Protein AF-A0A252F743-F1 (afdb_monomer)

Solvent-accessible surface area (backbone atoms only — not comparable to full-atom values): 16896 Å² total; per-residue (Å²): 120,68,66,65,50,51,54,51,47,55,50,47,52,52,50,50,54,47,51,52,50,49,52,54,50,50,52,51,47,52,55,49,52,52,52,48,51,52,51,50,53,53,47,50,56,49,51,55,52,47,54,56,50,51,56,49,51,52,52,51,50,55,50,54,50,52,52,50,52,52,51,53,50,56,51,51,53,51,50,51,53,52,50,53,53,49,53,54,48,50,55,51,51,52,54,52,49,57,51,49,56,53,52,52,53,50,52,52,53,53,56,52,51,50,53,51,50,50,52,50,46,59,63,57,71,77,41,66,86,62,78,87,69,69,74,45,76,64,54,51,48,51,50,54,55,44,50,64,70,66,50,71,84,62,70,24,62,80,38,75,68,47,28,55,52,49,52,53,50,48,53,53,51,52,51,51,50,55,62,51,57,74,69,45,80,52,67,69,57,40,52,51,51,51,52,46,52,53,50,50,51,52,52,48,49,52,46,59,75,70,60,58,76,92,37,61,70,59,47,49,51,53,48,53,52,50,54,51,51,52,53,55,57,50,66,72,66,70,54,91,60,49,68,59,51,52,54,47,50,57,56,50,51,56,57,51,48,49,52,51,49,47,41,45,54,37,43,47,53,50,52,51,50,53,52,50,44,72,74,55,70,78,62,87,82,72,76,91,78,80,82,89,82,82,86,79,86,90,134

Mean predicted aligned error: 18.95 Å

Sequence (299 aa):
MFESMKELLGARESLNATNAKIADAEARLQELEEKLTEAQEELRAREETIARKDDIVIAIHKQVTAEREAIVAEYADREAEAAEELEQIEAKLKKAKTYFEDCERQVYCMANLYKAMRAAITKYSSTGFPDDLDITPEEMEEIRLTEESVGLKMHSYKMEDLHKMHEANNKLLEQLLTRYETRLIVPADRVVFQLMTLGIRAELQQIINEMEYGELNRAQVKLHLAVGKYLKIISFAKLDAAEELDAYSSELEVLLKETLRLEHAYCERRTDFERHQELFGTEEGQEESEPEQQPDDAQ

Secondary structure (DSSP, 8-state):
-HHHHHHHHHHHHHHHHHHHHHHHHHHHHHHHHHHHHHHHHHHHHHHHHHHHHHHHHHHHHHHHHHHHHHHHHHHHHHHHHHHHHHHHHHHHHHHHHHHHHHHHHHHHHHHHHHHHHHHHHHHHHSSSS-GGGS--HHHHHHHHHHHHHHS---GGGGSHHHHHHHHHHHHHHHHHHHHHHTT--SHHHHHHHHHHHHHHHHHHHHHHHT--TT-HHHHHHHHHHHHHHHHHHHHHH--TTHHHHHHHHHHHHHHHHHHHHHHHHHHHHHHHHHHHHHHHTTTTTSS------PPPP--

Radius of gyration: 61.95 Å; Cα contacts (8 Å, |Δi|>4): 90; chains: 1; bounding box: 126×95×169 Å

Foldseek 3Di:
DVVVVVVVVVVVVVVVVVVVVVVVVVVVVVVVVVVVVVVVVVVVVVVVVVVVVVVVVVVVVVVVVVVVVVVVVVVVVVVVVVVVVVVVVVVVVVVVVVVVVVVVVVVVVVVVVVVVVVVCCVVPVPDPPPPVPPCDPVNVVVVVVVVVVPQPPQLLCVDPVLVVVLVVLVVVVVVLLVVLLVVDPDPVVNVLLVVLVSQLSVQLSVLLVPDAAPCLVVSLVSSVVSLVVSLVVVVVVPDPCNVSSVVSSVVNSVSSSVSSVSSNVSNVVVVVVVVVCVVPVPPPPPPPDDDDDDDDDDD

Nearest PDB structures (foldseek):
  3i9y-assembly1_A  TM=4.604E-01  e=3.301E+00  Vibrio parahaemolyticus

Structure (mmCIF, N/CA/C/O backbone):
data_AF-A0A252F743-F1
#
_entry.id   AF-A0A252F743-F1
#
loop_
_atom_site.group_PDB
_atom_site.id
_atom_site.type_symbol
_atom_site.label_atom_id
_atom_site.label_alt_id
_atom_site.label_comp_id
_atom_site.label_asym_id
_atom_site.label_entity_id
_atom_site.label_seq_id
_atom_site.pdbx_PDB_ins_code
_atom_site.Cartn_x
_atom_site.Cartn_y
_atom_site.Cartn_z
_atom_site.occupancy
_atom_site.B_iso_or_equiv
_atom_site.auth_seq_id
_atom_site.auth_comp_id
_atom_site.auth_asym_id
_atom_site.auth_atom_id
_atom_site.pdbx_PDB_model_num
ATOM 1 N N . MET A 1 1 ? -55.530 -64.887 130.604 1.00 51.16 1 MET A N 1
ATOM 2 C CA . MET A 1 1 ? -56.127 -63.530 130.572 1.00 51.16 1 MET A CA 1
ATOM 3 C C . MET A 1 1 ? -55.094 -62.407 130.692 1.00 51.16 1 MET A C 1
ATOM 5 O O . MET A 1 1 ? -55.311 -61.385 130.063 1.00 51.16 1 MET A O 1
ATOM 9 N N . PHE A 1 2 ? -53.981 -62.564 131.430 1.00 52.19 2 PHE A N 1
ATOM 10 C CA . PHE A 1 2 ? -52.965 -61.500 131.567 1.00 52.19 2 PHE A CA 1
ATOM 11 C C . PHE A 1 2 ? -51.936 -61.414 130.412 1.00 52.19 2 PHE A C 1
ATOM 13 O O . PHE A 1 2 ? -51.584 -60.305 130.021 1.00 52.19 2 PHE A O 1
ATOM 20 N N . GLU A 1 3 ? -51.499 -62.528 129.806 1.00 55.56 3 GLU A N 1
ATOM 21 C CA . GLU A 1 3 ? -50.563 -62.514 128.653 1.00 55.56 3 GLU A CA 1
ATOM 22 C C . GLU A 1 3 ? -51.192 -61.927 127.383 1.00 55.56 3 GLU A C 1
ATOM 24 O O . GLU A 1 3 ? -50.605 -61.049 126.756 1.00 55.56 3 GLU A O 1
ATOM 29 N N . SER A 1 4 ? -52.448 -62.283 127.095 1.00 56.16 4 SER A N 1
ATOM 30 C CA . SER A 1 4 ? -53.223 -61.703 125.990 1.00 56.16 4 SER A CA 1
ATOM 31 C C . SER A 1 4 ? -53.428 -60.192 126.141 1.00 56.16 4 SER A C 1
ATOM 33 O O . SER A 1 4 ? -53.503 -59.478 125.150 1.00 56.16 4 SER A O 1
ATOM 35 N N . MET A 1 5 ? -53.500 -59.684 127.378 1.00 56.44 5 MET A N 1
ATOM 36 C CA . MET A 1 5 ? -53.639 -58.251 127.667 1.00 56.44 5 MET A CA 1
ATOM 37 C C . MET A 1 5 ? -52.327 -57.484 127.435 1.00 56.44 5 MET A C 1
ATOM 39 O O . MET A 1 5 ? -52.367 -56.335 127.004 1.00 56.44 5 MET A O 1
ATOM 43 N N . LYS A 1 6 ? -51.170 -58.117 127.684 1.00 60.78 6 LYS A N 1
ATOM 44 C CA . LYS A 1 6 ? -49.832 -57.534 127.486 1.00 60.78 6 LYS A CA 1
ATOM 45 C C . LYS A 1 6 ? -49.423 -57.526 126.008 1.00 60.78 6 LYS A C 1
ATOM 47 O O . LYS A 1 6 ? -48.878 -56.531 125.540 1.00 60.78 6 LYS A O 1
ATOM 52 N N . GLU A 1 7 ? -49.763 -58.579 125.262 1.00 62.44 7 GLU A N 1
ATOM 53 C CA . GLU A 1 7 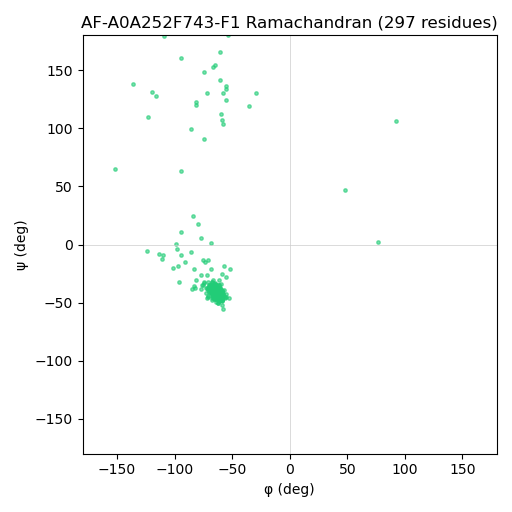? -49.641 -58.610 123.797 1.00 62.44 7 GLU A CA 1
ATOM 54 C C . GLU A 1 7 ? -50.578 -57.598 123.127 1.00 62.44 7 GLU A C 1
ATOM 56 O O . GLU A 1 7 ? -50.150 -56.879 122.230 1.00 62.44 7 GLU A O 1
ATOM 61 N N . LEU A 1 8 ? -51.819 -57.452 123.615 1.00 60.09 8 LEU A N 1
ATOM 62 C CA . LEU A 1 8 ? -52.748 -56.413 123.151 1.00 60.09 8 LEU A CA 1
ATOM 63 C C . LEU A 1 8 ? -52.250 -54.991 123.447 1.00 60.09 8 LEU A C 1
ATOM 65 O O . LEU A 1 8 ? -52.481 -54.096 122.641 1.00 60.09 8 LEU A O 1
ATOM 69 N N . LEU A 1 9 ? -51.563 -54.767 124.571 1.00 63.78 9 LEU A N 1
ATOM 70 C CA . LEU A 1 9 ? -50.961 -53.472 124.910 1.00 63.78 9 LEU A CA 1
ATOM 71 C C . LEU A 1 9 ? -49.745 -53.147 124.029 1.00 63.78 9 LEU A C 1
ATOM 73 O O . LEU A 1 9 ? -49.687 -52.046 123.494 1.00 63.78 9 LEU A O 1
ATOM 77 N N . GLY A 1 10 ? -48.835 -54.099 123.790 1.00 70.06 10 GLY A N 1
ATOM 78 C CA . GLY A 1 10 ? -47.698 -53.907 122.873 1.00 70.06 10 GLY A CA 1
ATOM 79 C C . GLY A 1 10 ? -48.116 -53.793 121.399 1.00 70.06 10 GLY A C 1
ATOM 80 O O . GLY A 1 10 ? -47.560 -52.992 120.643 1.00 70.06 10 GLY A O 1
ATOM 81 N N . ALA A 1 11 ? -49.158 -54.525 120.993 1.00 66.94 11 ALA A N 1
ATOM 82 C CA . ALA A 1 11 ? -49.813 -54.354 119.699 1.00 66.94 11 ALA A CA 1
ATOM 83 C C . ALA A 1 11 ? -50.488 -52.979 119.598 1.00 66.94 11 ALA A C 1
ATOM 85 O O . ALA A 1 11 ? -50.395 -52.335 118.565 1.00 66.94 11 ALA A O 1
ATOM 86 N N . ARG A 1 12 ? -51.110 -52.475 120.672 1.00 70.31 12 ARG A N 1
ATOM 87 C CA . ARG A 1 12 ? -51.719 -51.135 120.702 1.00 70.31 12 ARG A CA 1
ATOM 88 C C . ARG A 1 12 ? -50.684 -50.012 120.691 1.00 70.31 12 ARG A C 1
ATOM 90 O O . ARG A 1 12 ? -50.914 -49.002 120.039 1.00 70.31 12 ARG A O 1
ATOM 97 N N . GLU A 1 13 ? -49.546 -50.172 121.358 1.00 71.75 13 GLU A N 1
ATOM 98 C CA . GLU A 1 13 ? -48.439 -49.208 121.315 1.00 71.75 13 GLU A CA 1
ATOM 99 C C . GLU A 1 13 ? -47.757 -49.178 119.943 1.00 71.75 13 GLU A C 1
ATOM 101 O O . GLU A 1 13 ? -47.504 -48.099 119.411 1.00 71.75 13 GLU A O 1
ATOM 106 N N . SER A 1 14 ? -47.527 -50.337 119.319 1.00 72.06 14 SER A N 1
ATOM 107 C CA . SER A 1 14 ? -47.010 -50.407 117.945 1.00 72.06 14 SER A CA 1
ATOM 108 C C . SER A 1 14 ? -48.027 -49.917 116.909 1.00 72.06 14 SER A C 1
ATOM 110 O O . SER A 1 14 ? -47.636 -49.241 115.958 1.00 72.06 14 SER A O 1
ATOM 112 N N . LEU A 1 15 ? -49.325 -50.159 117.114 1.00 71.69 15 LEU A N 1
ATOM 113 C CA . LEU A 1 15 ? -50.410 -49.614 116.292 1.00 71.69 15 LEU A CA 1
ATOM 114 C C . LEU A 1 15 ? -50.529 -48.091 116.451 1.00 71.69 15 LEU A C 1
ATOM 116 O O . LEU A 1 15 ? -50.682 -47.377 115.471 1.00 71.69 15 LEU A O 1
ATOM 120 N N . ASN A 1 16 ? -50.359 -47.559 117.663 1.00 75.06 16 ASN A N 1
ATOM 121 C CA . ASN A 1 16 ? -50.308 -46.115 117.893 1.00 75.06 16 ASN A CA 1
ATOM 122 C C . ASN A 1 16 ? -49.044 -45.478 117.292 1.00 75.06 16 ASN A C 1
ATOM 124 O O . ASN A 1 16 ? -49.126 -44.402 116.710 1.00 75.06 16 ASN A O 1
ATOM 128 N N . ALA A 1 17 ? -47.884 -46.136 117.384 1.00 75.19 17 ALA A N 1
ATOM 129 C CA . ALA A 1 17 ? -46.636 -45.651 116.794 1.00 75.19 17 ALA A CA 1
ATOM 130 C C . ALA A 1 17 ? -46.646 -45.714 115.258 1.00 75.19 17 ALA A C 1
ATOM 132 O O . ALA A 1 17 ? -46.074 -44.847 114.601 1.00 75.19 17 ALA A O 1
ATOM 133 N N . THR A 1 18 ? -47.293 -46.725 114.673 1.00 74.69 18 THR A N 1
ATOM 134 C CA . THR A 1 18 ? -47.511 -46.807 113.222 1.00 74.69 18 THR A CA 1
ATOM 135 C C . THR A 1 18 ? -48.558 -45.799 112.765 1.00 74.69 18 THR A C 1
ATOM 137 O O . THR A 1 18 ? -48.287 -45.100 111.800 1.00 74.69 18 THR A O 1
ATOM 140 N N . ASN A 1 19 ? -49.658 -45.603 113.498 1.00 76.94 19 ASN A N 1
ATOM 141 C CA . ASN A 1 19 ? -50.632 -44.540 113.219 1.00 76.94 19 ASN A CA 1
ATOM 142 C C . ASN A 1 19 ? -50.016 -43.137 113.321 1.00 76.94 19 ASN A C 1
ATOM 144 O O . ASN A 1 19 ? -50.310 -42.286 112.492 1.00 76.94 19 ASN A O 1
ATOM 148 N N . ALA A 1 20 ? -49.117 -42.893 114.280 1.00 77.31 20 ALA A N 1
ATOM 149 C CA . ALA A 1 20 ? -48.390 -41.627 114.375 1.00 77.31 20 ALA A CA 1
ATOM 150 C C . ALA A 1 20 ? -47.425 -41.418 113.193 1.00 77.31 20 ALA A C 1
ATOM 152 O O . ALA A 1 20 ? -47.315 -40.310 112.681 1.00 77.31 20 ALA A O 1
ATOM 153 N N . LYS A 1 21 ? -46.754 -42.480 112.722 1.00 81.00 21 LYS A N 1
ATOM 154 C CA . LYS A 1 21 ? -45.909 -42.427 111.514 1.00 81.00 21 LYS A CA 1
ATOM 155 C C . LYS A 1 21 ? -46.723 -42.265 110.230 1.00 81.00 21 LYS A C 1
ATOM 157 O O . LYS A 1 21 ? -46.246 -41.604 109.319 1.00 81.00 21 LYS A O 1
ATOM 162 N N . ILE A 1 22 ? -47.912 -42.863 110.156 1.00 79.50 22 ILE A N 1
ATOM 163 C CA . ILE A 1 22 ? -48.854 -42.697 109.043 1.00 79.50 22 ILE A CA 1
ATOM 164 C C . ILE A 1 22 ? -49.347 -41.251 109.015 1.00 79.50 22 ILE A C 1
ATOM 166 O O . ILE A 1 22 ? -49.242 -40.624 107.974 1.00 79.50 22 ILE A O 1
ATOM 170 N N . ALA A 1 23 ? -49.743 -40.686 110.157 1.00 80.50 23 ALA A N 1
ATOM 171 C CA . ALA A 1 23 ? -50.144 -39.283 110.249 1.00 80.50 23 ALA A CA 1
ATOM 172 C C . ALA A 1 23 ? -49.004 -38.311 109.875 1.00 80.50 23 ALA A C 1
ATOM 174 O O . ALA A 1 23 ? -49.237 -37.336 109.168 1.00 80.50 23 ALA A O 1
ATOM 175 N N . ASP A 1 24 ? -47.762 -38.580 110.299 1.00 80.44 24 ASP A N 1
ATOM 176 C CA . ASP A 1 24 ? -46.596 -37.762 109.920 1.00 80.44 24 ASP A CA 1
ATOM 177 C C . ASP A 1 24 ? -46.247 -37.912 108.425 1.00 80.44 24 ASP A C 1
ATOM 179 O O . ASP A 1 24 ? -45.859 -36.950 107.767 1.00 80.44 24 ASP A O 1
ATOM 183 N N . ALA A 1 25 ? -46.421 -39.108 107.855 1.00 78.56 25 ALA A N 1
ATOM 184 C CA . ALA A 1 25 ? -46.241 -39.348 106.424 1.00 78.56 25 ALA A CA 1
ATOM 185 C C . ALA A 1 25 ? -47.355 -38.709 105.578 1.00 78.56 25 ALA A C 1
ATOM 187 O O . ALA A 1 25 ? -47.057 -38.172 104.516 1.00 78.56 25 ALA A O 1
ATOM 188 N N . GLU A 1 26 ? -48.603 -38.729 106.049 1.00 82.81 26 GLU A N 1
ATOM 189 C CA . GLU A 1 26 ? -49.754 -38.061 105.430 1.00 82.81 26 GLU A CA 1
ATOM 190 C C . GLU A 1 26 ? -49.584 -36.540 105.452 1.00 82.81 26 GLU A C 1
ATOM 192 O O . GLU A 1 26 ? -49.792 -35.894 104.429 1.00 82.81 26 GLU A O 1
ATOM 197 N N . ALA A 1 27 ? -49.111 -35.970 106.565 1.00 81.88 27 ALA A N 1
ATOM 198 C CA . ALA A 1 27 ? -48.792 -34.546 106.652 1.00 81.88 27 ALA A CA 1
ATOM 199 C C . ALA A 1 27 ? -47.667 -34.145 105.680 1.00 81.88 27 ALA A C 1
ATOM 201 O O . ALA A 1 27 ? -47.778 -33.138 104.984 1.00 81.88 27 ALA A O 1
ATOM 202 N N . ARG A 1 28 ? -46.607 -34.958 105.566 1.00 84.69 28 ARG A N 1
ATOM 203 C CA . ARG A 1 28 ? -45.527 -34.729 104.587 1.00 84.69 28 ARG A CA 1
ATOM 204 C C . ARG A 1 28 ? -45.987 -34.908 103.142 1.00 8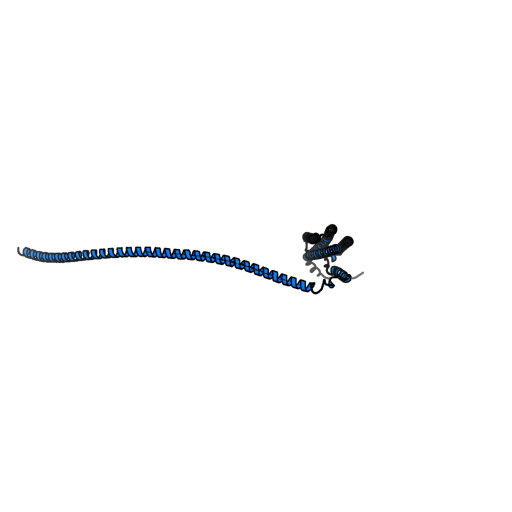4.69 28 ARG A C 1
ATOM 206 O O . ARG A 1 28 ? -45.473 -34.218 102.268 1.00 84.69 28 ARG A O 1
ATOM 213 N N . LEU A 1 29 ? -46.911 -35.836 102.881 1.00 81.50 29 LEU A N 1
ATOM 214 C CA . LEU A 1 29 ? -47.522 -36.025 101.563 1.00 81.50 29 LEU A CA 1
ATOM 215 C C . LEU A 1 29 ? -48.346 -34.802 101.172 1.00 81.50 29 LEU A C 1
ATOM 217 O O . LEU A 1 29 ? -48.148 -34.296 100.076 1.00 81.50 29 LEU A O 1
ATOM 221 N N . GLN A 1 30 ? -49.173 -34.282 102.080 1.00 85.00 30 GLN A N 1
ATOM 222 C CA . GLN A 1 30 ? -49.930 -33.050 101.848 1.00 85.00 30 GLN A CA 1
ATOM 223 C C . GLN A 1 30 ? -49.006 -31.854 101.595 1.00 85.00 30 GLN A C 1
ATOM 225 O O . GLN A 1 30 ? -49.207 -31.121 100.634 1.00 85.00 30 GLN A O 1
ATOM 230 N N . GLU A 1 31 ? -47.943 -31.696 102.388 1.00 87.19 31 GLU A N 1
ATOM 231 C CA . GLU A 1 31 ? -46.964 -30.616 102.196 1.00 87.19 31 GLU A CA 1
ATOM 232 C C . GLU A 1 31 ? -46.203 -30.744 100.858 1.00 87.19 31 GLU A C 1
ATOM 234 O O . GLU A 1 31 ? -45.875 -29.748 100.214 1.00 87.19 31 GLU A O 1
ATOM 239 N N . LEU A 1 32 ? -45.903 -31.971 100.417 1.00 86.50 32 LEU A N 1
ATOM 240 C CA . LEU A 1 32 ? -45.276 -32.229 99.116 1.00 86.50 32 LEU A CA 1
ATOM 241 C C . LEU A 1 32 ? -46.243 -32.021 97.949 1.00 86.50 32 LEU A C 1
ATOM 243 O O . LEU A 1 32 ? -45.809 -31.531 96.910 1.00 86.50 32 LEU A O 1
ATOM 247 N N . GLU A 1 33 ? -47.515 -32.384 98.102 1.00 86.69 33 GLU A N 1
ATOM 248 C CA . GLU A 1 33 ? -48.565 -32.135 97.111 1.00 86.69 33 GLU A CA 1
ATOM 249 C C . GLU A 1 33 ? -48.790 -30.633 96.926 1.00 86.69 33 GLU A C 1
ATOM 251 O O . GLU A 1 33 ? -48.816 -30.164 95.791 1.00 86.69 33 GLU A O 1
ATOM 256 N N . GLU A 1 34 ? -48.838 -29.867 98.017 1.00 88.81 34 GLU A N 1
ATOM 257 C CA . GLU A 1 34 ? -48.966 -28.408 97.981 1.00 88.81 34 GLU A CA 1
ATOM 258 C C . GLU A 1 34 ? -47.764 -27.771 97.256 1.00 88.81 34 GLU A C 1
ATOM 260 O O . GLU A 1 34 ? -47.936 -27.047 96.272 1.00 88.81 34 GLU A O 1
ATOM 265 N N . LYS A 1 35 ? -46.532 -28.171 97.605 1.00 90.31 35 LYS A N 1
ATOM 266 C CA . LYS A 1 35 ? -45.309 -27.739 96.897 1.00 90.31 35 LYS A CA 1
ATOM 267 C C . LYS A 1 35 ? -45.273 -28.163 95.427 1.00 90.31 35 LYS A C 1
ATOM 269 O O . LYS A 1 35 ? -44.724 -27.444 94.594 1.00 90.31 35 LYS A O 1
ATOM 274 N N . LEU A 1 36 ? -45.813 -29.336 95.089 1.00 87.56 36 LEU A N 1
ATOM 275 C CA . LEU A 1 36 ? -45.898 -29.809 93.707 1.00 87.56 36 LEU A CA 1
ATOM 276 C C . LEU A 1 36 ? -46.865 -28.934 92.904 1.00 87.56 36 LEU A C 1
ATOM 278 O O . LEU A 1 36 ? -46.548 -28.573 91.772 1.00 87.56 36 LEU A O 1
ATOM 282 N N . THR A 1 37 ? -48.012 -28.576 93.486 1.00 87.81 37 THR A N 1
ATOM 283 C CA . THR A 1 37 ? -48.979 -27.685 92.838 1.00 87.81 37 THR A CA 1
ATOM 284 C C . THR A 1 37 ? -48.410 -26.283 92.639 1.00 87.81 37 THR A C 1
ATOM 286 O O . THR A 1 37 ? -48.473 -25.773 91.522 1.00 87.81 37 THR A O 1
ATOM 289 N N . GLU A 1 38 ? -47.738 -25.717 93.646 1.00 90.56 38 GLU A N 1
ATOM 290 C CA . GLU A 1 38 ? -47.045 -24.427 93.526 1.00 90.56 38 GLU A CA 1
ATOM 291 C C . GLU A 1 38 ? -45.970 -24.464 92.426 1.00 90.56 38 GLU A C 1
ATOM 293 O O . GLU A 1 38 ? -45.926 -23.595 91.555 1.00 90.56 38 GLU A O 1
ATOM 298 N N . ALA A 1 39 ? -45.141 -25.514 92.389 1.00 88.19 39 ALA A N 1
ATOM 299 C CA . ALA A 1 39 ? -44.113 -25.672 91.362 1.00 88.19 39 ALA A CA 1
ATOM 300 C C . ALA A 1 39 ? -44.700 -25.843 89.948 1.00 88.19 39 ALA A C 1
ATOM 302 O O . ALA A 1 39 ? -44.119 -25.355 88.978 1.00 88.19 39 ALA A O 1
ATOM 303 N N . GLN A 1 40 ? -45.842 -26.525 89.805 1.00 90.00 40 GLN A N 1
ATOM 304 C CA . GLN A 1 40 ? -46.542 -26.676 88.525 1.00 90.00 40 GLN A CA 1
ATOM 305 C C . GLN A 1 40 ? -47.141 -25.354 88.032 1.00 90.00 40 GLN A C 1
ATOM 307 O O . GLN A 1 40 ? -47.090 -25.071 86.832 1.00 90.00 40 GLN A O 1
ATOM 312 N N . GLU A 1 41 ? -47.679 -24.534 88.935 1.00 89.06 41 GLU A N 1
ATOM 313 C CA . GLU A 1 41 ? -48.172 -23.195 88.609 1.00 89.06 41 GLU A CA 1
ATOM 314 C C . GLU A 1 41 ? -47.030 -22.255 88.202 1.00 89.06 41 GLU A C 1
ATOM 316 O O . GLU A 1 41 ? -47.133 -21.572 87.179 1.00 89.06 41 GLU A O 1
ATOM 321 N N . GLU A 1 42 ? -45.898 -22.285 88.914 1.00 90.06 42 GLU A N 1
ATOM 322 C CA . GLU A 1 42 ? -44.699 -21.534 88.526 1.00 90.06 42 GLU A CA 1
ATOM 323 C C . GLU A 1 42 ? -44.155 -21.963 87.157 1.00 90.06 42 GLU A C 1
ATOM 325 O O . GLU A 1 42 ? -43.730 -21.120 86.360 1.00 90.06 42 GLU A O 1
ATOM 330 N N . LEU A 1 43 ? -44.160 -23.268 86.863 1.00 88.00 43 LEU A N 1
ATOM 331 C CA . LEU A 1 43 ? -43.669 -23.795 85.593 1.00 88.00 43 LEU A CA 1
ATOM 332 C C . LEU A 1 43 ? -44.557 -23.342 84.429 1.00 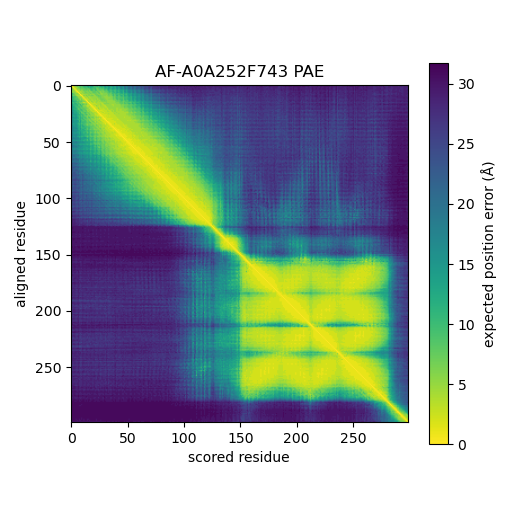88.00 43 LEU A C 1
ATOM 334 O O . LEU A 1 43 ? -44.034 -22.845 83.433 1.00 88.00 43 LEU A O 1
ATOM 338 N N . ARG A 1 44 ? -45.887 -23.396 84.596 1.00 89.50 44 ARG A N 1
ATOM 339 C CA . ARG A 1 44 ? -46.847 -22.855 83.619 1.00 89.50 44 ARG A CA 1
ATOM 340 C C . ARG A 1 44 ? -46.656 -21.360 83.391 1.00 89.50 44 ARG A C 1
ATOM 342 O O . ARG A 1 44 ? -46.595 -20.920 82.246 1.00 89.50 44 ARG A O 1
ATOM 349 N N . ALA A 1 45 ? -46.497 -20.578 84.459 1.00 90.44 45 ALA A N 1
ATOM 350 C CA . ALA A 1 45 ? -46.244 -19.144 84.336 1.00 90.44 45 ALA A CA 1
ATOM 351 C C . ALA A 1 45 ? -44.945 -18.862 83.556 1.00 90.44 45 ALA A C 1
ATOM 353 O O . ALA A 1 45 ? -44.894 -17.968 82.706 1.00 90.44 45 ALA A O 1
ATOM 354 N N . ARG A 1 46 ? -43.885 -19.648 83.792 1.00 91.00 46 ARG A N 1
ATOM 355 C CA . ARG A 1 46 ? -42.626 -19.542 83.036 1.00 91.00 46 ARG A CA 1
ATOM 356 C C . ARG A 1 46 ? -42.793 -19.931 81.571 1.00 91.00 46 ARG A C 1
ATOM 358 O O . ARG A 1 46 ? -42.286 -19.203 80.721 1.00 91.00 46 ARG A O 1
ATOM 365 N N . GLU A 1 47 ? -43.508 -21.011 81.271 1.00 91.25 47 GLU A N 1
ATOM 366 C CA . GLU A 1 47 ? -43.802 -21.452 79.900 1.00 91.25 47 GLU A CA 1
ATOM 367 C C . GLU A 1 47 ? -44.578 -20.387 79.116 1.00 91.25 47 GLU A C 1
ATOM 369 O O . GLU A 1 47 ? -44.194 -20.053 77.996 1.00 91.25 47 GLU A O 1
ATOM 374 N N . GLU A 1 48 ? -45.585 -19.756 79.726 1.00 90.69 48 GLU A N 1
ATOM 375 C CA . GLU A 1 48 ? -46.297 -18.627 79.113 1.00 90.69 48 GLU A CA 1
ATOM 376 C C . GLU A 1 48 ? -45.367 -17.437 78.839 1.00 90.69 48 GLU A C 1
ATOM 378 O O . GLU A 1 48 ? -45.479 -16.758 77.815 1.00 90.69 48 GLU A O 1
ATOM 383 N N . THR A 1 49 ? -44.419 -17.178 79.743 1.00 91.75 49 THR A N 1
ATOM 384 C CA . THR A 1 49 ? -43.449 -16.092 79.564 1.00 91.75 49 THR A CA 1
ATOM 385 C C . THR A 1 49 ? -42.457 -16.399 78.437 1.00 91.75 49 THR A C 1
ATOM 387 O O . THR A 1 49 ? -42.057 -15.486 77.715 1.00 91.75 49 THR A O 1
ATOM 390 N N . ILE A 1 50 ? -42.052 -17.663 78.283 1.00 90.19 50 ILE A N 1
ATOM 391 C CA . ILE A 1 50 ? -41.172 -18.124 77.202 1.00 90.19 50 ILE A CA 1
ATOM 392 C C . ILE A 1 50 ? -41.894 -18.019 75.859 1.00 90.19 50 ILE A C 1
ATOM 394 O O . ILE A 1 50 ? -41.358 -17.386 74.957 1.00 90.19 50 ILE A O 1
ATOM 398 N N . ALA A 1 51 ? -43.137 -18.499 75.763 1.00 90.94 51 ALA A N 1
ATOM 399 C CA . ALA A 1 51 ? -43.936 -18.396 74.542 1.00 90.94 51 ALA A CA 1
ATOM 400 C C . ALA A 1 51 ? -44.079 -16.938 74.067 1.00 90.94 51 ALA A C 1
ATOM 402 O O . ALA A 1 51 ? -43.822 -16.628 72.907 1.00 90.94 51 ALA A O 1
ATOM 403 N N . ARG A 1 52 ? -44.365 -16.006 74.990 1.00 92.00 52 ARG A N 1
ATOM 404 C CA . ARG A 1 52 ? -44.410 -14.566 74.668 1.00 92.00 52 ARG A CA 1
ATOM 405 C C . ARG A 1 52 ? -43.074 -14.028 74.154 1.00 92.00 52 ARG A C 1
ATOM 407 O O . ARG A 1 52 ? -43.061 -13.153 73.294 1.00 92.00 52 ARG A O 1
ATOM 414 N N . LYS A 1 53 ? -41.949 -14.494 74.703 1.00 92.25 53 LYS A N 1
ATOM 415 C CA . LYS A 1 53 ? -40.614 -14.080 74.246 1.00 92.25 53 LYS A CA 1
ATOM 416 C C . LYS A 1 53 ? -40.289 -14.656 72.870 1.00 92.25 53 LYS A C 1
ATOM 418 O O . LYS A 1 53 ? -39.727 -13.927 72.058 1.00 92.25 53 LYS A O 1
ATOM 423 N N . ASP A 1 54 ? -40.670 -15.899 72.599 1.00 92.50 54 ASP A N 1
ATOM 424 C CA . ASP A 1 54 ? -40.466 -16.538 71.299 1.00 92.50 54 ASP A CA 1
ATOM 425 C C . ASP A 1 54 ? -41.259 -15.822 70.199 1.00 92.50 54 ASP A C 1
ATOM 427 O O . ASP A 1 54 ? -40.694 -15.506 69.151 1.00 92.50 54 ASP A O 1
ATOM 431 N N . ASP A 1 55 ? -42.511 -15.439 70.468 1.00 92.75 55 ASP A N 1
ATOM 432 C CA . ASP A 1 55 ? -43.321 -14.634 69.542 1.00 92.75 55 ASP A CA 1
ATOM 433 C C . ASP A 1 55 ? -42.648 -13.291 69.207 1.00 92.75 55 ASP A C 1
ATOM 435 O O . ASP A 1 55 ? -42.598 -12.874 68.045 1.00 92.75 55 ASP A O 1
ATOM 439 N N . ILE A 1 56 ? -42.075 -12.622 70.216 1.00 93.25 56 ILE A N 1
ATOM 440 C CA . ILE A 1 56 ? -41.337 -11.363 70.033 1.00 93.25 56 ILE A CA 1
ATOM 441 C C . ILE A 1 56 ? -40.072 -11.591 69.198 1.00 93.25 56 ILE A C 1
ATOM 443 O O . ILE A 1 56 ? -39.791 -10.811 68.288 1.00 93.25 56 ILE A O 1
ATOM 447 N N . VAL A 1 57 ? -39.309 -12.651 69.472 1.00 92.75 57 VAL A N 1
ATOM 448 C CA . VAL A 1 57 ? -38.085 -12.973 68.722 1.00 92.75 57 VAL A CA 1
ATOM 449 C C . VAL A 1 57 ? -38.406 -13.279 67.261 1.00 92.75 57 VAL A C 1
ATOM 451 O O . VAL A 1 57 ? -37.709 -12.778 66.380 1.00 92.75 57 VAL A O 1
ATOM 454 N N . ILE A 1 58 ? -39.471 -14.038 66.989 1.00 93.50 58 ILE A N 1
ATOM 455 C CA . ILE A 1 58 ? -39.933 -14.339 65.627 1.00 93.50 58 ILE A CA 1
ATOM 456 C C . ILE A 1 58 ? -40.333 -13.050 64.900 1.00 93.50 58 ILE A C 1
ATOM 458 O O . ILE A 1 58 ? -39.941 -12.847 63.748 1.00 93.50 58 ILE A O 1
ATOM 462 N N . ALA A 1 59 ? -41.065 -12.156 65.570 1.00 93.44 59 ALA A N 1
ATOM 463 C CA . ALA A 1 59 ? -41.454 -10.868 65.003 1.00 93.44 59 ALA A CA 1
ATOM 464 C C . ALA A 1 59 ? -40.233 -9.996 64.660 1.00 93.44 59 ALA A C 1
ATOM 466 O O . ALA A 1 59 ? -40.148 -9.477 63.545 1.00 93.44 59 ALA A O 1
ATOM 467 N N . ILE A 1 60 ? -39.257 -9.900 65.571 1.00 93.81 60 ILE A N 1
ATOM 468 C CA . ILE A 1 60 ? -37.997 -9.178 65.338 1.00 93.81 60 ILE A CA 1
ATOM 469 C C . ILE A 1 60 ? -37.236 -9.800 64.166 1.00 93.81 60 ILE A C 1
ATOM 471 O O . ILE A 1 60 ? -36.782 -9.074 63.288 1.00 93.81 60 ILE A O 1
ATOM 475 N N . HIS A 1 61 ? -37.116 -11.130 64.111 1.00 92.69 61 HIS A N 1
ATOM 476 C CA . HIS A 1 61 ? -36.406 -11.803 63.023 1.00 92.69 61 HIS A CA 1
ATOM 477 C C . HIS A 1 61 ? -37.032 -11.485 61.668 1.00 92.69 61 HIS A C 1
ATOM 479 O O . HIS A 1 61 ? -36.314 -11.128 60.740 1.00 92.69 61 HIS A O 1
ATOM 485 N N . LYS A 1 62 ? -38.364 -11.550 61.576 1.00 93.50 62 LYS A N 1
ATOM 486 C CA . LYS A 1 62 ? -39.105 -11.247 60.348 1.00 93.50 62 LYS A CA 1
ATOM 487 C C . LYS A 1 62 ? -38.915 -9.798 59.899 1.00 93.50 62 LYS A C 1
ATOM 489 O O . LYS A 1 62 ? -38.790 -9.535 58.704 1.00 93.50 62 LYS A O 1
ATOM 494 N N . GLN A 1 63 ? -38.896 -8.861 60.845 1.00 94.56 63 GLN A N 1
ATOM 495 C CA . GLN A 1 63 ? -38.645 -7.457 60.539 1.00 94.56 63 GLN A CA 1
ATOM 496 C C . GLN A 1 63 ? -37.199 -7.240 60.070 1.00 94.56 63 GLN A C 1
ATOM 498 O O . GLN A 1 63 ? -36.980 -6.631 59.028 1.00 94.56 63 GLN A O 1
ATOM 503 N N . VAL A 1 64 ? -36.219 -7.815 60.771 1.00 93.81 64 VAL A N 1
ATOM 504 C CA . VAL A 1 64 ? -34.795 -7.711 60.416 1.00 93.81 64 VAL A CA 1
ATOM 505 C C . VAL A 1 64 ? -34.503 -8.338 59.051 1.00 93.81 64 VAL A C 1
ATOM 507 O O . VAL A 1 64 ? -33.698 -7.798 58.295 1.00 93.81 64 VAL A O 1
ATOM 510 N N . THR A 1 65 ? -35.133 -9.464 58.700 1.00 92.31 65 THR A N 1
ATOM 511 C CA . THR A 1 65 ? -34.964 -10.066 57.368 1.00 92.31 65 THR A CA 1
ATOM 512 C C . THR A 1 65 ? -35.537 -9.174 56.274 1.00 92.31 65 THR A C 1
ATOM 514 O O . THR A 1 65 ? -34.863 -8.964 55.273 1.00 92.31 65 THR A O 1
ATOM 517 N N . ALA A 1 66 ? -36.716 -8.585 56.492 1.00 93.81 66 ALA A N 1
ATOM 518 C CA . ALA A 1 66 ? -37.324 -7.670 55.529 1.00 93.81 66 ALA A CA 1
ATOM 519 C C . ALA A 1 66 ? -36.484 -6.397 55.329 1.00 93.81 66 ALA A C 1
ATOM 521 O O . ALA A 1 66 ? -36.280 -5.962 54.199 1.00 93.81 66 ALA A O 1
ATOM 522 N N . GLU A 1 67 ? -35.945 -5.823 56.410 1.00 93.06 67 GLU A N 1
ATOM 523 C CA . GLU A 1 67 ? -35.050 -4.660 56.339 1.00 93.06 67 GLU A CA 1
ATOM 524 C C . GLU A 1 67 ? -33.746 -4.996 55.600 1.00 93.06 67 GLU A C 1
ATOM 526 O O . GLU A 1 67 ? -33.289 -4.217 54.766 1.00 93.06 67 GLU A O 1
ATOM 531 N N . ARG A 1 68 ? -33.161 -6.177 55.844 1.00 91.50 68 ARG A N 1
ATOM 532 C CA . ARG A 1 68 ? -31.966 -6.637 55.118 1.00 91.50 68 ARG A CA 1
ATOM 533 C C . ARG A 1 68 ? -32.232 -6.830 53.630 1.00 91.50 68 ARG A C 1
ATOM 535 O O . ARG A 1 68 ? -31.413 -6.404 52.824 1.00 91.50 68 ARG A O 1
ATOM 542 N N . GLU A 1 69 ? -33.347 -7.456 53.270 1.00 93.69 69 GLU A N 1
ATOM 543 C CA . GLU A 1 69 ? -33.738 -7.652 51.870 1.00 93.69 69 GLU A CA 1
ATOM 544 C C . GLU A 1 69 ? -33.954 -6.313 51.155 1.00 93.69 69 GLU A C 1
ATOM 546 O O . GLU A 1 69 ? -33.471 -6.138 50.038 1.00 93.69 69 GLU A O 1
ATOM 551 N N . ALA A 1 70 ? -34.587 -5.340 51.819 1.00 93.50 70 ALA A N 1
ATOM 552 C CA . ALA A 1 70 ? -34.766 -3.994 51.278 1.00 93.50 70 ALA A CA 1
ATOM 553 C C . ALA A 1 70 ? -33.427 -3.276 51.039 1.00 93.50 70 ALA A C 1
ATOM 555 O O . ALA A 1 70 ? -33.226 -2.684 49.981 1.00 93.50 70 ALA A O 1
ATOM 556 N N . ILE A 1 71 ? -32.491 -3.371 51.989 1.00 93.38 71 ILE A N 1
ATOM 557 C CA . ILE A 1 71 ? -31.150 -2.786 51.853 1.00 93.38 71 ILE A CA 1
ATOM 558 C C . ILE A 1 71 ? -30.387 -3.438 50.693 1.00 93.38 71 ILE A C 1
ATOM 560 O O . ILE A 1 71 ? -29.778 -2.738 49.888 1.00 93.38 71 ILE A O 1
ATOM 564 N N . VAL A 1 72 ? -30.422 -4.770 50.582 1.00 94.25 72 VAL A N 1
ATOM 565 C CA . VAL A 1 72 ? -29.752 -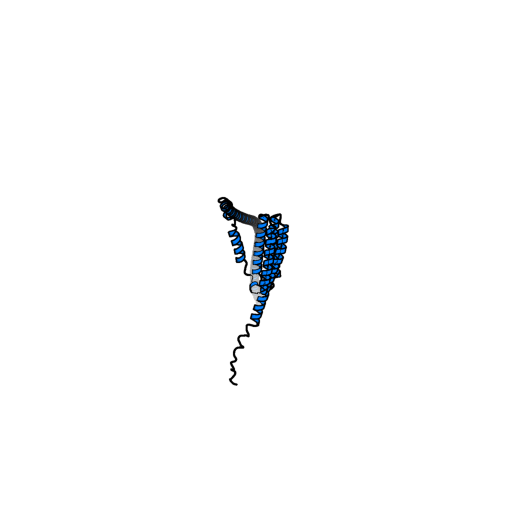5.497 49.491 1.00 94.25 72 VAL A CA 1
ATOM 566 C C . VAL A 1 72 ? -30.321 -5.098 48.130 1.00 94.25 72 VAL A C 1
ATOM 568 O O . VAL A 1 72 ? -29.545 -4.907 47.198 1.00 94.25 72 VAL A O 1
ATOM 571 N N . ALA A 1 73 ? -31.640 -4.924 48.020 1.00 93.94 73 ALA A N 1
ATOM 572 C CA . ALA A 1 73 ? -32.271 -4.452 46.791 1.00 93.94 73 ALA A CA 1
ATOM 573 C C . ALA A 1 73 ? -31.802 -3.034 46.412 1.00 93.94 73 ALA A C 1
ATOM 575 O O . ALA A 1 73 ? -31.374 -2.825 45.283 1.00 93.94 73 ALA A O 1
ATOM 576 N N . GLU A 1 74 ? -31.773 -2.089 47.362 1.00 93.62 74 GLU A N 1
ATOM 577 C CA . GLU A 1 74 ? -31.305 -0.715 47.101 1.00 93.62 74 GLU A CA 1
ATOM 578 C C . GLU A 1 74 ? -29.831 -0.676 46.653 1.00 93.62 74 GLU A C 1
ATOM 580 O O . GLU A 1 74 ? -29.460 0.102 45.772 1.00 93.62 74 GLU A O 1
ATOM 585 N N . TYR A 1 75 ? -28.972 -1.515 47.242 1.00 92.19 75 TYR A N 1
ATOM 586 C CA . TYR A 1 75 ? -27.576 -1.625 46.809 1.00 92.19 75 TYR A CA 1
ATOM 587 C C . TYR A 1 75 ? -27.438 -2.255 45.422 1.00 92.19 75 TYR A C 1
ATOM 589 O O . TYR A 1 75 ? -26.604 -1.788 44.652 1.00 92.19 75 TYR A O 1
ATOM 597 N N . ALA A 1 76 ? -28.250 -3.263 45.094 1.00 93.44 76 ALA A N 1
ATOM 598 C CA . ALA A 1 76 ? -28.248 -3.877 43.769 1.00 93.44 76 ALA A CA 1
ATOM 599 C C . ALA A 1 76 ? -28.685 -2.881 42.682 1.00 93.44 76 ALA A C 1
ATOM 601 O O . ALA A 1 76 ? -28.049 -2.809 41.632 1.00 93.44 76 ALA A O 1
ATOM 602 N N . ASP A 1 77 ? -29.707 -2.066 42.959 1.00 94.00 77 ASP A N 1
ATOM 603 C CA . ASP A 1 77 ? -30.166 -1.018 42.042 1.00 94.00 77 ASP A CA 1
ATOM 604 C C . ASP A 1 77 ? -29.072 0.040 41.820 1.00 94.00 77 ASP A C 1
ATOM 606 O O . ASP A 1 77 ? -28.745 0.376 40.683 1.00 94.00 77 ASP A O 1
ATOM 610 N N . ARG A 1 78 ? -28.420 0.506 42.895 1.00 93.56 78 ARG A N 1
ATOM 611 C CA . ARG A 1 78 ? -27.287 1.446 42.796 1.00 93.56 78 ARG A CA 1
ATOM 612 C C . ARG A 1 78 ? -26.086 0.873 42.051 1.00 93.56 78 ARG A C 1
ATOM 614 O O . ARG A 1 78 ? -25.398 1.610 41.349 1.00 93.56 78 ARG A O 1
ATOM 621 N N . GLU A 1 79 ? -25.789 -0.409 42.240 1.00 93.69 79 GLU A N 1
ATOM 622 C CA . GLU A 1 79 ? -24.698 -1.083 41.535 1.00 93.69 79 GLU A CA 1
ATOM 623 C C . GLU A 1 79 ? -24.995 -1.174 40.034 1.00 93.69 79 GLU A C 1
ATOM 625 O O . GLU A 1 79 ? -24.106 -0.913 39.222 1.00 93.69 79 GLU A O 1
ATOM 630 N N . ALA A 1 80 ? -26.248 -1.454 39.663 1.00 93.44 80 ALA A N 1
ATOM 631 C CA . ALA A 1 80 ? -26.692 -1.449 38.273 1.00 93.44 80 ALA A CA 1
ATOM 632 C C . ALA A 1 80 ? -26.597 -0.049 37.640 1.00 93.44 80 ALA A C 1
ATOM 634 O O . ALA A 1 80 ? -26.024 0.088 36.559 1.00 93.44 80 ALA A O 1
ATOM 635 N N . GLU A 1 81 ? -27.074 0.996 38.326 1.00 94.38 81 GLU A N 1
ATOM 636 C CA . GLU A 1 81 ? -26.957 2.387 37.859 1.00 94.38 81 GLU A CA 1
ATOM 637 C C . GLU A 1 81 ? -25.488 2.796 37.660 1.00 94.38 81 GLU A C 1
ATOM 639 O O . GLU A 1 81 ? -25.115 3.325 36.610 1.00 94.38 81 GLU A O 1
ATOM 644 N N . ALA A 1 82 ? -24.624 2.498 38.636 1.00 93.44 82 ALA A N 1
ATOM 645 C CA . ALA A 1 82 ? -23.199 2.801 38.544 1.00 93.44 82 ALA A CA 1
ATOM 646 C C . ALA A 1 82 ? -22.517 2.042 37.393 1.00 93.44 82 ALA A C 1
ATOM 648 O O . ALA A 1 82 ? -21.646 2.602 36.723 1.00 93.44 82 ALA A O 1
ATOM 649 N N . ALA A 1 83 ? -22.906 0.788 37.141 1.00 94.38 83 ALA A N 1
ATOM 650 C CA . ALA A 1 83 ? -22.384 -0.003 36.030 1.00 94.38 83 ALA A CA 1
ATOM 651 C C . ALA A 1 83 ? -22.780 0.589 34.666 1.00 94.38 83 ALA A C 1
ATOM 653 O O . ALA A 1 83 ? -21.925 0.707 33.785 1.00 94.38 83 ALA A O 1
ATOM 654 N N . GLU A 1 84 ? -24.034 1.024 34.505 1.00 94.69 84 GLU A N 1
ATOM 655 C CA . GLU A 1 84 ? -24.494 1.690 33.280 1.00 94.69 84 GLU A CA 1
ATOM 656 C C . GLU A 1 84 ? -23.759 3.017 33.034 1.00 94.69 84 GLU A C 1
ATO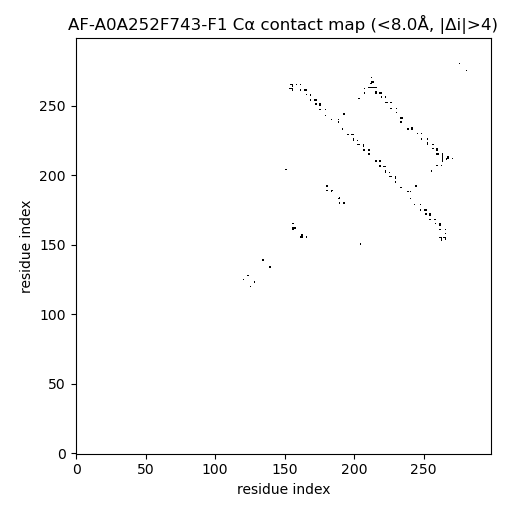M 658 O O . GLU A 1 84 ? -23.340 3.306 31.908 1.00 94.69 84 GLU A O 1
ATOM 663 N N . GLU A 1 85 ? -23.556 3.833 34.074 1.00 95.44 85 GLU A N 1
ATOM 664 C CA . GLU A 1 85 ? -22.790 5.078 33.959 1.00 95.44 85 GLU A CA 1
ATOM 665 C C . GLU A 1 85 ? -21.338 4.820 33.538 1.00 95.44 85 GLU A C 1
ATOM 667 O O . GLU A 1 85 ? -20.795 5.531 32.682 1.00 95.44 85 GLU A O 1
ATOM 672 N N . LEU A 1 86 ? -20.715 3.783 34.102 1.00 94.75 86 LEU A N 1
ATOM 673 C CA . LEU A 1 86 ? -19.342 3.395 33.795 1.00 94.75 86 LEU A CA 1
ATOM 674 C C . LEU A 1 86 ? -19.218 2.959 32.328 1.00 94.75 86 LEU A C 1
ATOM 676 O O . LEU A 1 86 ? -18.346 3.464 31.616 1.00 94.75 86 LEU A O 1
ATOM 680 N N . GLU A 1 87 ? -20.148 2.139 31.831 1.00 95.00 87 GLU A N 1
ATOM 681 C CA . GLU A 1 87 ? -20.192 1.725 30.423 1.00 95.00 87 GLU A CA 1
ATOM 682 C C . GLU A 1 87 ? -20.357 2.930 29.477 1.00 95.00 87 GLU A C 1
ATOM 684 O O . GLU A 1 87 ? -19.656 3.060 28.464 1.00 95.00 87 GLU A O 1
ATOM 689 N N . GLN A 1 88 ? -21.232 3.880 29.823 1.00 95.56 88 GLN A N 1
ATOM 690 C CA . GLN A 1 88 ? -21.418 5.097 29.031 1.00 95.56 88 GLN A CA 1
ATOM 691 C C . GLN A 1 88 ? -20.158 5.973 28.991 1.00 95.56 88 GLN A C 1
ATOM 693 O O . GLN A 1 88 ? -19.838 6.560 27.947 1.00 95.56 88 GLN A O 1
ATOM 698 N N . ILE A 1 89 ? -19.445 6.096 30.114 1.00 95.19 89 ILE A N 1
ATOM 699 C CA . ILE A 1 89 ? -18.195 6.858 30.201 1.00 95.19 89 ILE A CA 1
ATOM 700 C C . ILE A 1 89 ? -17.099 6.174 29.381 1.00 95.19 89 ILE A C 1
ATOM 702 O O . ILE A 1 89 ? -16.419 6.848 28.602 1.00 95.19 89 ILE A O 1
ATOM 706 N N . GLU A 1 90 ? -16.962 4.852 29.475 1.00 95.56 90 GLU A N 1
ATOM 707 C CA . GLU A 1 90 ? -16.002 4.083 28.681 1.00 95.56 90 GLU A CA 1
ATOM 708 C C . GLU A 1 90 ? -16.261 4.220 27.177 1.00 95.56 90 GLU A C 1
ATOM 710 O O . GLU A 1 90 ? -15.332 4.458 26.396 1.00 95.56 90 GLU A O 1
ATOM 715 N N . ALA A 1 91 ? -17.528 4.173 26.758 1.00 94.88 91 ALA A N 1
ATOM 716 C CA . ALA A 1 91 ? -17.909 4.379 25.366 1.00 94.88 91 ALA A CA 1
ATOM 717 C C . ALA A 1 91 ? -17.542 5.787 24.862 1.00 94.88 91 ALA A C 1
ATOM 719 O O . ALA A 1 91 ? -17.025 5.939 23.748 1.00 94.88 91 ALA A O 1
ATOM 720 N N . LYS A 1 92 ? -17.772 6.831 25.672 1.00 95.88 92 LYS A N 1
ATOM 721 C CA . LYS A 1 92 ? -17.374 8.215 25.347 1.00 95.88 92 LYS A CA 1
ATOM 722 C C . LYS A 1 92 ? -15.854 8.356 25.271 1.00 95.88 92 LYS A C 1
ATOM 724 O O . LYS A 1 92 ? -15.346 8.973 24.335 1.00 95.88 92 LYS A O 1
ATOM 729 N N . LEU A 1 93 ? -15.131 7.744 26.205 1.00 94.81 93 LEU A N 1
ATOM 730 C CA . LEU A 1 93 ? -13.672 7.769 26.257 1.00 94.81 93 LEU A CA 1
ATOM 731 C C . LEU A 1 93 ? -13.051 7.076 25.039 1.00 94.81 93 LEU A C 1
ATOM 733 O O . LEU A 1 93 ? -12.106 7.601 24.451 1.00 94.81 93 LEU A O 1
ATOM 737 N N . LYS A 1 94 ? -13.617 5.947 24.598 1.00 95.75 94 LYS A N 1
ATOM 738 C CA . LYS A 1 94 ? -13.183 5.257 23.377 1.00 95.75 94 LYS A CA 1
ATOM 739 C C . LYS A 1 94 ? -13.366 6.129 22.132 1.00 95.75 94 LYS A C 1
ATOM 741 O O . LYS A 1 94 ? -12.432 6.253 21.347 1.00 95.75 94 LYS A O 1
ATOM 746 N N . LYS A 1 95 ? -14.526 6.781 21.981 1.00 95.62 95 LYS A N 1
ATOM 747 C CA . LYS A 1 95 ? -14.796 7.706 20.860 1.00 95.62 95 LYS A CA 1
ATOM 748 C C . LYS A 1 95 ? -13.854 8.913 20.857 1.00 95.62 95 LYS A C 1
ATOM 750 O O . LYS A 1 95 ? -13.387 9.326 19.800 1.00 95.62 95 LYS A O 1
ATOM 755 N N . ALA A 1 96 ? -13.569 9.476 22.032 1.00 94.25 96 ALA A N 1
ATOM 756 C CA . ALA A 1 96 ? -12.651 10.604 22.160 1.00 94.25 96 ALA A CA 1
ATOM 757 C C . ALA A 1 96 ? -11.213 10.224 21.768 1.00 94.25 96 ALA A C 1
ATOM 759 O O . ALA A 1 96 ? -10.552 10.993 21.075 1.00 94.25 96 ALA A O 1
ATOM 760 N N . LYS A 1 97 ? -10.749 9.026 22.152 1.00 95.88 97 LYS A N 1
ATOM 761 C CA . LYS A 1 97 ? -9.421 8.516 21.776 1.00 95.88 97 LYS A CA 1
ATOM 762 C C . LYS A 1 97 ? -9.265 8.347 20.267 1.00 95.88 97 LYS A C 1
ATOM 764 O O . LYS A 1 97 ? -8.323 8.892 19.707 1.00 95.88 97 LYS A O 1
ATOM 769 N N . THR A 1 98 ? -10.212 7.680 19.606 1.00 94.38 98 THR A N 1
ATOM 770 C CA . THR A 1 98 ? -10.143 7.487 18.146 1.00 94.38 98 THR A CA 1
ATOM 771 C C . THR A 1 98 ? -10.161 8.820 17.399 1.00 94.38 98 THR A C 1
ATOM 773 O O . THR A 1 98 ? -9.421 9.009 16.442 1.00 94.38 98 THR A O 1
ATOM 776 N N . TYR A 1 99 ? -10.963 9.781 17.872 1.00 94.19 99 TYR A N 1
ATOM 777 C CA . TYR A 1 99 ? -10.997 11.125 17.293 1.00 94.19 99 TYR A CA 1
ATOM 778 C C . TYR A 1 99 ? -9.660 11.866 17.457 1.00 94.19 99 TYR A C 1
ATOM 780 O O . TYR A 1 99 ? -9.204 12.540 16.535 1.00 94.19 99 TYR A O 1
ATOM 788 N N . PHE A 1 100 ? -9.015 11.731 18.618 1.00 94.56 100 PHE A N 1
ATOM 789 C CA . PHE A 1 100 ? -7.703 12.322 18.869 1.00 94.56 100 PHE A CA 1
ATOM 790 C C . PHE A 1 100 ? -6.622 11.734 17.948 1.00 94.56 100 PHE A C 1
ATOM 792 O O . PHE A 1 100 ? -5.882 12.497 17.331 1.00 94.56 100 PHE A O 1
ATOM 799 N N . GLU A 1 101 ? -6.578 10.407 17.802 1.00 92.88 101 GLU A N 1
ATOM 800 C CA . GLU A 1 101 ? -5.646 9.708 16.902 1.00 92.88 101 GLU A CA 1
ATOM 801 C C . GLU A 1 101 ? -5.817 10.161 15.440 1.00 92.88 101 GLU A C 1
ATOM 803 O O . GLU A 1 101 ? -4.836 10.413 14.732 1.00 92.88 101 GLU A O 1
ATOM 808 N N . ASP A 1 102 ? -7.062 10.347 14.989 1.00 92.06 102 ASP A N 1
ATOM 809 C CA . ASP A 1 102 ? -7.353 10.867 13.652 1.00 92.06 102 ASP A CA 1
ATOM 810 C C . ASP A 1 102 ? -6.869 12.311 13.463 1.00 92.06 102 ASP A C 1
ATOM 812 O O . ASP A 1 102 ? -6.255 12.630 12.437 1.00 92.06 102 ASP A O 1
ATOM 816 N N . CYS A 1 103 ? -7.107 13.187 14.444 1.00 92.19 103 CYS A N 1
ATOM 817 C CA . CYS A 1 103 ? -6.600 14.559 14.415 1.00 92.19 103 CYS A CA 1
ATOM 818 C C . CYS A 1 103 ? -5.066 14.602 14.398 1.00 92.19 103 CYS A C 1
ATOM 820 O O . CYS A 1 103 ? -4.487 15.365 13.623 1.00 92.19 103 CYS A O 1
ATOM 822 N N . GLU A 1 104 ? -4.399 13.776 15.203 1.00 92.50 104 GLU A N 1
ATOM 823 C CA . GLU A 1 104 ? -2.937 13.695 15.246 1.00 92.50 104 GLU A CA 1
ATOM 824 C C . GLU A 1 104 ? -2.361 13.289 13.880 1.00 92.50 104 GLU A C 1
ATOM 826 O O . GLU A 1 104 ? -1.457 13.948 13.350 1.00 92.50 104 GLU A O 1
ATOM 831 N N . ARG A 1 105 ? -2.958 12.274 13.240 1.00 90.25 105 ARG A N 1
ATOM 832 C CA . ARG A 1 105 ? -2.588 11.844 11.885 1.00 90.25 105 ARG A CA 1
ATOM 833 C C . ARG A 1 105 ? -2.770 12.961 10.856 1.00 90.25 105 ARG A C 1
ATOM 835 O O . ARG A 1 105 ? -1.899 13.163 10.008 1.00 90.25 105 ARG A O 1
ATOM 842 N N . GLN A 1 106 ? -3.879 13.700 10.915 1.00 89.44 106 GLN A N 1
ATOM 843 C CA . GLN A 1 106 ? -4.133 14.817 9.999 1.00 89.44 106 GLN A CA 1
ATOM 844 C C . GLN A 1 106 ? -3.096 15.934 10.156 1.00 89.44 106 GLN A C 1
ATOM 846 O O . GLN A 1 106 ? -2.557 16.413 9.156 1.00 89.44 106 GLN A O 1
ATOM 851 N N . VAL A 1 107 ? -2.762 16.305 11.394 1.00 93.88 107 VAL A N 1
ATOM 852 C CA . VAL A 1 107 ? -1.738 17.321 11.682 1.00 93.88 107 VAL A CA 1
ATOM 853 C C . VAL A 1 107 ? -0.371 16.884 11.155 1.00 93.88 107 VAL A C 1
ATOM 855 O O . VAL A 1 107 ? 0.323 17.682 10.520 1.00 93.88 107 VAL A O 1
ATOM 858 N N . TYR A 1 108 ? -0.002 15.613 11.338 1.00 92.00 108 TYR A N 1
ATOM 859 C CA . TYR A 1 108 ? 1.234 15.055 10.789 1.00 92.00 108 TYR A CA 1
ATOM 860 C C . TYR A 1 108 ? 1.293 15.174 9.257 1.00 92.00 108 TYR A C 1
ATOM 862 O O . TYR A 1 108 ? 2.280 15.670 8.700 1.00 92.00 108 TYR A O 1
ATOM 870 N N . CYS A 1 109 ? 0.219 14.783 8.563 1.00 87.75 109 CYS A N 1
ATOM 871 C CA . CYS A 1 109 ? 0.123 14.917 7.110 1.00 87.75 109 CYS A CA 1
ATOM 872 C C . CYS A 1 109 ? 0.251 16.381 6.662 1.00 87.75 109 CYS A C 1
ATOM 874 O O . CYS A 1 109 ? 1.033 16.672 5.757 1.00 87.75 109 CYS A O 1
ATOM 876 N N . MET A 1 110 ? -0.461 17.308 7.311 1.00 90.81 110 MET A N 1
ATOM 877 C CA . MET A 1 110 ? -0.407 18.738 6.986 1.00 90.81 110 MET A CA 1
ATOM 878 C C . MET A 1 110 ? 0.993 19.328 7.194 1.00 90.81 110 MET A C 1
ATOM 880 O O . MET A 1 110 ? 1.473 20.084 6.347 1.00 90.81 110 MET A O 1
ATOM 884 N N . ALA A 1 111 ? 1.682 18.954 8.275 1.00 92.81 111 ALA A N 1
ATOM 885 C CA . ALA A 1 111 ? 3.041 19.411 8.550 1.00 92.81 111 ALA A CA 1
ATOM 886 C C . ALA A 1 111 ? 4.030 18.958 7.465 1.00 92.81 111 ALA A C 1
ATOM 888 O O . ALA A 1 111 ? 4.882 19.737 7.029 1.00 92.81 111 ALA A O 1
ATOM 889 N N . ASN A 1 112 ? 3.906 17.716 6.996 1.00 89.19 112 ASN A N 1
ATOM 890 C CA . ASN A 1 112 ? 4.744 17.200 5.916 1.00 89.19 112 ASN A CA 1
ATOM 891 C C . ASN A 1 112 ? 4.418 17.848 4.569 1.00 89.19 112 ASN A C 1
ATOM 893 O O . ASN A 1 112 ? 5.340 18.221 3.842 1.00 89.19 112 ASN A O 1
ATOM 897 N N . LEU A 1 113 ? 3.134 18.059 4.264 1.00 90.06 113 LEU A N 1
ATOM 898 C CA . LEU A 1 113 ? 2.718 18.761 3.050 1.00 90.06 113 LEU A CA 1
ATOM 899 C C . LEU A 1 113 ? 3.293 20.183 3.014 1.00 90.06 113 LEU A C 1
ATOM 901 O O . LEU A 1 113 ? 3.849 20.605 2.004 1.00 90.06 113 LEU A O 1
ATOM 905 N N . TYR A 1 114 ? 3.236 20.894 4.144 1.00 93.44 114 TYR A N 1
ATOM 906 C CA . TYR A 1 114 ? 3.805 22.233 4.279 1.00 93.44 114 TYR A CA 1
ATOM 907 C C . TYR A 1 114 ? 5.323 22.248 4.058 1.00 93.44 114 TYR A C 1
ATOM 909 O O . TYR A 1 114 ? 5.833 23.115 3.346 1.00 93.44 114 TYR A O 1
ATOM 917 N N . LYS A 1 115 ? 6.058 21.280 4.625 1.00 93.25 115 LYS A N 1
ATOM 918 C CA . LYS A 1 115 ? 7.506 21.139 4.395 1.00 93.25 115 LYS A CA 1
ATOM 919 C C . LYS A 1 115 ? 7.820 20.915 2.915 1.00 93.25 115 LYS A C 1
ATOM 921 O O . LYS A 1 115 ? 8.703 21.586 2.384 1.00 93.25 115 LYS A O 1
ATOM 926 N N . ALA A 1 116 ? 7.084 20.022 2.251 1.00 88.50 116 ALA A N 1
ATOM 927 C CA . ALA A 1 116 ? 7.257 19.738 0.828 1.00 88.50 116 ALA A CA 1
ATOM 928 C C . ALA A 1 116 ? 6.955 20.969 -0.042 1.00 88.50 116 ALA A C 1
ATOM 930 O O . ALA A 1 116 ? 7.759 21.333 -0.898 1.00 88.50 116 ALA A O 1
ATOM 931 N N . MET A 1 117 ? 5.845 21.662 0.229 1.00 91.44 117 MET A N 1
ATOM 932 C CA . MET A 1 117 ? 5.481 22.902 -0.463 1.00 91.44 117 MET A CA 1
ATOM 933 C C . MET A 1 117 ? 6.541 23.985 -0.274 1.00 91.44 117 MET A C 1
ATOM 935 O O . MET A 1 117 ? 6.945 24.618 -1.245 1.00 91.44 117 MET A O 1
ATOM 939 N N . ARG A 1 118 ? 7.043 24.175 0.953 1.00 89.56 118 ARG A N 1
ATOM 940 C CA . ARG A 1 118 ? 8.113 25.141 1.224 1.00 89.56 118 ARG A CA 1
ATOM 941 C C . ARG A 1 118 ? 9.377 24.798 0.434 1.00 89.56 118 ARG A C 1
ATOM 943 O O . ARG A 1 118 ? 9.940 25.692 -0.182 1.00 89.56 118 ARG A O 1
ATOM 950 N N . ALA A 1 119 ? 9.791 23.530 0.410 1.00 85.75 119 ALA A N 1
ATOM 951 C CA . ALA A 1 119 ? 10.961 23.094 -0.352 1.00 85.75 119 ALA A CA 1
ATOM 952 C C . ALA A 1 119 ? 10.801 23.346 -1.861 1.00 85.75 119 ALA A C 1
ATOM 954 O O . ALA A 1 119 ? 11.717 23.869 -2.494 1.00 85.75 119 ALA A O 1
ATOM 955 N N . ALA A 1 120 ? 9.629 23.036 -2.425 1.00 83.06 120 ALA A N 1
ATOM 956 C CA . ALA A 1 120 ? 9.325 23.306 -3.828 1.00 83.06 120 ALA A CA 1
ATOM 957 C C . ALA A 1 120 ? 9.354 24.813 -4.135 1.00 83.06 120 ALA A C 1
ATOM 959 O O . ALA A 1 120 ? 10.023 25.235 -5.071 1.00 83.06 120 ALA A O 1
ATOM 960 N N . ILE A 1 121 ? 8.702 25.640 -3.312 1.00 83.50 121 ILE A N 1
ATOM 961 C CA . ILE A 1 121 ? 8.714 27.101 -3.468 1.00 83.50 121 ILE A CA 1
ATOM 962 C C . ILE A 1 121 ? 10.149 27.633 -3.391 1.00 83.50 121 ILE A C 1
ATOM 964 O O . ILE A 1 121 ? 10.568 28.383 -4.261 1.00 83.50 121 ILE A O 1
ATOM 968 N N . THR A 1 122 ? 10.955 27.212 -2.413 1.00 82.75 122 THR A N 1
ATOM 969 C CA . THR A 1 122 ? 12.357 27.649 -2.321 1.00 82.75 122 THR A CA 1
ATOM 970 C C . THR A 1 122 ? 13.151 27.290 -3.581 1.00 82.75 122 THR A C 1
ATOM 972 O O . THR A 1 122 ? 13.875 28.143 -4.097 1.00 82.75 122 THR A O 1
ATOM 975 N N . LYS A 1 123 ? 12.976 26.067 -4.101 1.00 74.06 123 LYS A N 1
ATOM 976 C CA . LYS A 1 123 ? 13.696 25.559 -5.278 1.00 74.06 123 LYS A CA 1
ATOM 977 C C . LYS A 1 123 ? 13.267 26.220 -6.593 1.00 74.06 123 LYS A C 1
ATOM 979 O O . LYS A 1 123 ? 14.114 26.446 -7.443 1.00 74.06 123 LYS A O 1
ATOM 984 N N . TYR A 1 124 ? 11.981 26.528 -6.761 1.00 69.88 124 TYR A N 1
ATOM 985 C CA . TYR A 1 124 ? 11.421 26.986 -8.042 1.00 69.88 124 TYR A CA 1
ATOM 986 C C . TYR A 1 124 ? 10.990 28.462 -8.063 1.00 69.88 124 TYR A C 1
ATOM 988 O O . TYR A 1 124 ? 10.629 28.970 -9.118 1.00 69.88 124 TYR A O 1
ATOM 996 N N . SER A 1 125 ? 10.972 29.165 -6.924 1.00 67.69 125 SER A N 1
ATOM 997 C CA . SER A 1 125 ? 10.638 30.602 -6.870 1.00 67.69 125 SER A CA 1
ATOM 998 C C . SER A 1 125 ? 11.858 31.527 -6.862 1.00 67.69 125 SER A C 1
ATOM 1000 O O . SER A 1 125 ? 11.700 32.710 -7.141 1.00 67.69 125 SER A O 1
ATOM 1002 N N . SER A 1 126 ? 13.052 31.025 -6.526 1.00 61.62 126 SER A N 1
ATOM 1003 C CA . SER A 1 126 ? 14.269 31.852 -6.371 1.00 61.62 126 SER A CA 1
ATOM 1004 C C . SER A 1 126 ? 15.142 31.863 -7.627 1.00 61.62 126 SER A C 1
ATOM 1006 O O . SER A 1 126 ? 15.795 32.850 -7.947 1.00 61.62 126 SER A O 1
ATOM 1008 N N . THR A 1 127 ? 15.120 30.754 -8.347 1.00 55.56 127 THR A N 1
ATOM 1009 C CA . THR A 1 127 ? 15.709 30.546 -9.661 1.00 55.56 127 THR A CA 1
ATOM 1010 C C . THR A 1 127 ? 14.526 30.190 -10.549 1.00 55.56 127 THR A C 1
ATOM 1012 O O . THR A 1 127 ? 13.720 29.348 -10.147 1.00 55.56 127 THR A O 1
ATOM 1015 N N . GLY A 1 128 ? 14.365 30.819 -11.717 1.00 57.59 128 GLY A N 1
ATOM 1016 C CA . GLY A 1 128 ? 13.468 30.271 -12.745 1.00 57.59 128 GLY A CA 1
ATOM 1017 C C . GLY A 1 128 ? 13.830 28.810 -13.048 1.00 57.59 128 GLY A C 1
ATOM 1018 O O . GLY A 1 128 ? 14.750 28.267 -12.432 1.00 57.59 128 GLY A O 1
ATOM 1019 N N . PHE A 1 129 ? 13.105 28.156 -13.965 1.00 55.56 129 PHE A N 1
ATOM 1020 C CA . PHE A 1 129 ? 13.516 26.843 -14.489 1.00 55.56 129 PHE A CA 1
ATOM 1021 C C . PHE A 1 129 ? 15.049 26.787 -14.587 1.00 55.56 129 PHE A C 1
ATOM 1023 O O . PHE A 1 129 ? 15.601 27.690 -15.211 1.00 55.56 129 PHE A O 1
ATOM 1030 N N . PRO A 1 130 ? 15.728 25.862 -13.878 1.00 58.25 130 PRO A N 1
ATOM 1031 C CA . PRO A 1 130 ? 17.181 25.868 -13.851 1.00 58.25 130 PRO A CA 1
ATOM 1032 C C . PRO A 1 130 ? 17.685 25.809 -15.290 1.00 58.25 130 PRO A C 1
ATOM 1034 O O . PRO A 1 130 ? 17.306 24.886 -16.009 1.00 58.25 130 PRO A O 1
ATOM 1037 N N . ASP A 1 131 ? 18.518 26.770 -15.693 1.00 54.44 131 ASP A N 1
ATOM 1038 C CA . ASP A 1 131 ? 19.214 26.722 -16.987 1.00 54.44 131 ASP A CA 1
ATOM 1039 C C . ASP A 1 131 ? 20.059 25.427 -17.101 1.00 54.44 131 ASP A C 1
ATOM 1041 O O . ASP A 1 131 ? 20.341 24.959 -18.197 1.00 54.44 131 ASP A O 1
ATOM 1045 N N . ASP A 1 132 ? 20.356 24.780 -15.965 1.00 56.38 132 ASP A N 1
ATOM 1046 C CA . ASP A 1 132 ? 21.004 23.466 -15.825 1.00 56.38 132 ASP A CA 1
ATOM 1047 C C . ASP A 1 132 ? 20.161 22.257 -16.309 1.00 56.38 132 ASP A C 1
ATOM 1049 O O . ASP A 1 132 ? 20.585 21.115 -16.136 1.00 56.38 132 ASP A O 1
ATOM 1053 N N . LEU A 1 133 ? 18.941 22.448 -16.836 1.00 55.22 133 LEU A N 1
ATOM 1054 C CA . LEU A 1 133 ? 18.152 21.356 -17.440 1.00 55.22 133 LEU A CA 1
ATOM 1055 C C . LEU A 1 133 ? 18.307 21.237 -18.963 1.00 55.22 133 LEU A C 1
ATOM 1057 O O . LEU A 1 133 ? 17.820 20.252 -19.527 1.00 55.22 133 LEU A O 1
ATOM 1061 N N . ASP A 1 134 ? 18.957 22.194 -19.627 1.00 58.38 134 ASP A N 1
ATOM 1062 C CA . ASP A 1 134 ? 19.311 22.047 -21.039 1.00 58.38 134 ASP A CA 1
ATOM 1063 C C . ASP A 1 134 ? 20.493 21.078 -21.144 1.00 58.38 134 ASP A C 1
ATOM 1065 O O . ASP A 1 134 ? 21.652 21.474 -21.070 1.00 58.38 134 ASP A O 1
ATOM 1069 N N . ILE A 1 135 ? 20.183 19.786 -21.305 1.00 60.16 135 ILE A N 1
ATOM 1070 C CA . ILE A 1 135 ? 21.185 18.750 -21.572 1.00 60.16 135 ILE A CA 1
ATOM 1071 C C . ILE A 1 135 ? 21.894 19.131 -22.871 1.00 60.16 135 ILE A C 1
ATOM 1073 O O . ILE A 1 135 ? 21.299 19.120 -23.957 1.00 60.16 135 ILE A O 1
ATOM 1077 N N . THR A 1 136 ? 23.171 19.476 -22.764 1.00 72.75 136 THR A N 1
ATOM 1078 C CA . THR A 1 136 ? 24.003 19.757 -23.927 1.00 72.75 136 THR A CA 1
ATOM 1079 C C . THR A 1 136 ? 24.166 18.483 -24.768 1.00 72.75 136 THR A C 1
ATOM 1081 O O . THR A 1 136 ? 24.079 17.369 -24.249 1.00 72.75 136 THR A O 1
ATOM 1084 N N . PRO A 1 137 ? 24.421 18.590 -26.083 1.00 67.12 137 PRO A N 1
ATOM 1085 C CA . PRO A 1 137 ? 24.680 17.417 -26.920 1.00 67.12 137 PRO A CA 1
ATOM 1086 C C . PRO A 1 137 ? 25.830 16.538 -26.402 1.00 67.12 137 PRO A C 1
ATOM 1088 O O . PRO A 1 137 ? 25.823 15.333 -26.630 1.00 67.12 137 PRO A O 1
ATOM 1091 N N . GLU A 1 138 ? 26.792 17.137 -25.698 1.00 70.19 138 GLU A N 1
ATOM 1092 C CA . GLU A 1 138 ? 27.916 16.444 -25.061 1.00 70.19 138 GLU A CA 1
ATOM 1093 C C . GLU A 1 138 ? 27.464 15.647 -23.830 1.00 70.19 138 GLU A C 1
ATOM 1095 O O . GLU A 1 138 ? 27.775 14.465 -23.736 1.00 70.19 138 GLU A O 1
ATOM 1100 N N . GLU A 1 139 ? 26.643 16.228 -22.950 1.00 71.50 139 GLU A N 1
ATOM 1101 C CA . GLU A 1 139 ? 26.045 15.512 -21.809 1.00 71.50 139 GLU A CA 1
ATOM 1102 C C . GLU A 1 139 ? 25.078 14.407 -22.264 1.00 71.50 139 GLU A C 1
ATOM 1104 O O . GLU A 1 139 ? 24.987 13.355 -21.637 1.00 71.50 139 GLU A O 1
ATOM 1109 N N . MET A 1 140 ? 24.382 14.605 -23.388 1.00 66.69 140 MET A N 1
ATOM 1110 C CA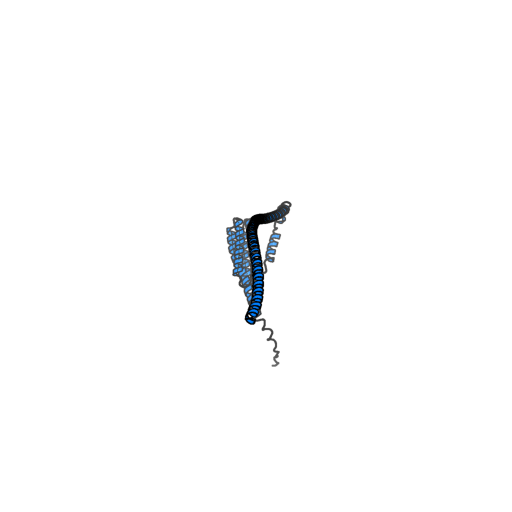 . MET A 1 140 ? 23.543 13.575 -24.010 1.00 66.69 140 MET A CA 1
ATOM 1111 C C . MET A 1 140 ? 24.378 12.376 -24.476 1.00 66.69 140 MET A C 1
ATOM 1113 O O . MET A 1 140 ? 23.954 11.228 -24.330 1.00 66.69 140 MET A O 1
ATOM 1117 N N . GLU A 1 141 ? 25.564 12.635 -25.028 1.00 65.69 141 GLU A N 1
ATOM 1118 C CA . GLU A 1 141 ? 26.487 11.593 -25.468 1.00 65.69 141 GLU A CA 1
ATOM 1119 C C . GLU A 1 141 ? 27.200 10.930 -24.283 1.00 65.69 141 GLU A C 1
ATOM 1121 O O . GLU A 1 141 ? 27.371 9.714 -24.275 1.00 65.69 141 GLU A O 1
ATOM 1126 N N . GLU A 1 142 ? 27.522 11.678 -23.223 1.00 65.31 142 GLU A N 1
ATOM 1127 C CA . GLU A 1 142 ? 27.997 11.103 -21.961 1.00 65.31 142 GLU A CA 1
ATOM 1128 C C . GLU A 1 142 ? 26.943 10.202 -21.313 1.00 65.31 142 GLU A C 1
ATOM 1130 O O . GLU A 1 142 ? 27.286 9.126 -20.826 1.00 65.31 142 GLU A O 1
ATOM 1135 N N . ILE A 1 143 ? 25.658 10.567 -21.348 1.00 62.72 143 ILE A N 1
ATOM 1136 C CA . ILE A 1 143 ? 24.566 9.700 -20.883 1.00 62.72 143 ILE A CA 1
ATOM 1137 C C . ILE A 1 143 ? 24.489 8.427 -21.736 1.00 62.72 143 ILE A C 1
ATOM 1139 O O . ILE A 1 143 ? 24.375 7.346 -21.164 1.00 62.72 143 ILE A O 1
ATOM 1143 N N . ARG A 1 144 ? 24.625 8.517 -23.067 1.00 57.53 144 ARG A N 1
ATOM 1144 C CA . ARG A 1 144 ? 24.672 7.345 -23.970 1.00 57.53 144 ARG A CA 1
ATOM 1145 C C . ARG A 1 144 ? 25.874 6.434 -23.692 1.00 57.53 144 ARG A C 1
ATOM 1147 O O . ARG A 1 144 ? 25.730 5.218 -23.619 1.00 57.53 144 ARG A O 1
ATOM 1154 N N . LEU A 1 145 ? 27.050 7.007 -23.451 1.00 54.25 145 LEU A N 1
ATOM 1155 C CA . LEU A 1 145 ? 28.250 6.262 -23.047 1.00 54.25 145 LEU A CA 1
ATOM 1156 C C . LEU A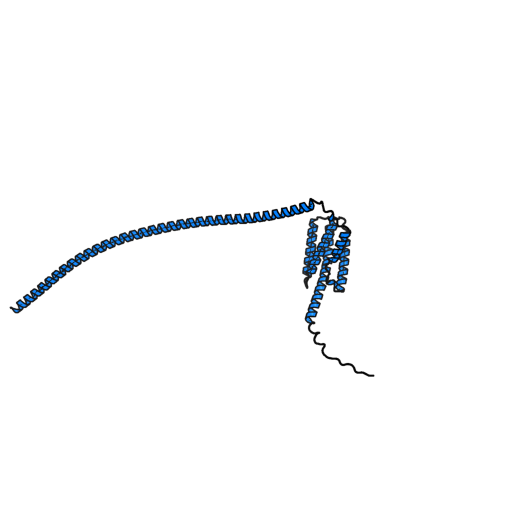 1 145 ? 28.104 5.662 -21.639 1.00 54.25 145 LEU A C 1
ATOM 1158 O O . LEU A 1 145 ? 28.618 4.582 -21.342 1.00 54.25 145 LEU A O 1
ATOM 1162 N N . THR A 1 146 ? 27.373 6.337 -20.753 1.00 50.16 146 THR A N 1
ATOM 1163 C CA . THR A 1 146 ? 27.061 5.825 -19.417 1.00 50.16 146 THR A CA 1
ATOM 1164 C C . THR A 1 146 ? 26.005 4.718 -19.486 1.00 50.16 146 THR A C 1
ATOM 1166 O O . THR A 1 146 ? 26.101 3.767 -18.720 1.00 50.16 146 THR A O 1
ATOM 1169 N N . GLU A 1 147 ? 25.062 4.749 -20.433 1.00 53.44 147 GLU A N 1
ATOM 1170 C CA . GLU A 1 147 ? 24.186 3.608 -20.745 1.00 53.44 147 GLU A CA 1
ATOM 1171 C C . GLU A 1 147 ? 25.001 2.371 -21.162 1.00 53.44 147 GLU A C 1
ATOM 1173 O O . GLU A 1 147 ? 24.687 1.269 -20.712 1.00 53.44 147 GLU A O 1
ATOM 1178 N N . GLU A 1 148 ? 26.086 2.529 -21.932 1.00 49.00 148 GLU A N 1
ATOM 1179 C CA . GLU A 1 148 ? 27.003 1.421 -22.258 1.00 49.00 148 GLU A CA 1
ATOM 1180 C C . GLU A 1 148 ? 27.768 0.893 -21.025 1.00 49.00 148 GLU A C 1
ATOM 1182 O O . GLU A 1 148 ? 28.074 -0.297 -20.945 1.00 49.00 148 GLU A O 1
ATOM 1187 N N . SER A 1 149 ? 28.038 1.753 -20.037 1.00 37.09 149 SER A N 1
ATOM 1188 C CA . SER A 1 149 ? 28.707 1.422 -18.763 1.00 37.09 149 SER A CA 1
ATOM 1189 C C . SER A 1 149 ? 27.762 0.810 -17.709 1.00 37.09 149 SER A C 1
ATOM 1191 O O . SER A 1 149 ? 28.179 -0.008 -16.886 1.00 37.09 149 SER A O 1
ATOM 1193 N N . VAL A 1 150 ? 26.478 1.182 -17.740 1.00 44.03 150 VAL A N 1
ATOM 1194 C CA . VAL A 1 150 ? 25.415 0.708 -16.832 1.00 44.03 150 VAL A CA 1
ATOM 1195 C C . VAL A 1 150 ? 24.694 -0.526 -17.390 1.00 44.03 150 VAL A C 1
ATOM 1197 O O . VAL A 1 150 ? 24.035 -1.246 -16.636 1.00 44.03 150 VAL A O 1
ATOM 1200 N N . GLY A 1 151 ? 24.869 -0.831 -18.680 1.00 50.94 151 GLY A N 1
ATOM 1201 C CA . GLY A 1 151 ? 24.544 -2.130 -19.256 1.00 50.94 151 GLY A CA 1
ATOM 1202 C C . GLY A 1 151 ? 25.325 -3.216 -18.526 1.00 50.94 151 GLY A C 1
ATOM 1203 O O . GLY A 1 151 ? 26.533 -3.374 -18.704 1.00 50.94 151 GLY A O 1
ATOM 1204 N N . LEU A 1 152 ? 24.651 -3.951 -17.647 1.00 52.78 152 LEU A N 1
ATOM 1205 C CA . LEU A 1 152 ? 25.270 -5.042 -16.915 1.00 52.78 152 LEU A CA 1
ATOM 1206 C C . LEU A 1 152 ? 25.889 -6.008 -17.929 1.00 52.78 152 LEU A C 1
ATOM 1208 O O . LEU A 1 152 ? 25.277 -6.352 -18.942 1.00 52.78 152 LEU A O 1
ATOM 1212 N N . LYS A 1 153 ? 27.110 -6.459 -17.649 1.00 58.31 153 LYS A N 1
ATOM 1213 C CA . LYS A 1 153 ? 27.794 -7.442 -18.487 1.00 58.31 153 LYS A CA 1
ATOM 1214 C C . LYS A 1 153 ? 26.946 -8.711 -18.553 1.00 58.31 153 LYS A C 1
ATOM 1216 O O . LYS A 1 153 ? 26.880 -9.450 -17.574 1.00 58.31 153 LYS A O 1
ATOM 1221 N N . MET A 1 154 ? 26.324 -8.947 -19.704 1.00 65.06 154 MET A N 1
ATOM 1222 C CA . MET A 1 154 ? 25.553 -10.159 -19.967 1.00 65.06 154 MET A CA 1
ATOM 1223 C C . MET A 1 154 ? 26.458 -11.372 -19.795 1.00 65.06 154 MET A C 1
ATOM 1225 O O . MET A 1 154 ? 27.573 -11.411 -20.330 1.00 65.06 154 MET A O 1
ATOM 1229 N N . HIS A 1 155 ? 26.017 -12.363 -19.026 1.00 71.31 155 HIS A N 1
ATOM 1230 C CA . HIS A 1 155 ? 26.860 -13.517 -18.746 1.00 71.31 155 HIS A CA 1
ATOM 1231 C C . HIS A 1 155 ? 27.001 -14.415 -19.976 1.00 71.31 155 HIS A C 1
ATOM 1233 O O . HIS A 1 155 ? 28.043 -15.051 -20.151 1.00 71.31 155 HIS A O 1
ATOM 1239 N N . SER A 1 156 ? 26.012 -14.378 -20.872 1.00 62.16 156 SER A N 1
ATOM 1240 C CA . SER A 1 156 ? 26.046 -14.987 -22.205 1.00 62.16 156 SER A CA 1
ATOM 1241 C C . SER A 1 156 ? 27.276 -14.609 -23.047 1.00 62.16 156 SER A C 1
ATOM 1243 O O . SER A 1 156 ? 27.665 -15.383 -23.918 1.00 62.16 156 SER A O 1
ATOM 1245 N N . TYR A 1 157 ? 27.972 -13.503 -22.753 1.00 69.31 157 TYR A N 1
ATOM 1246 C CA . TYR A 1 157 ? 29.224 -13.131 -23.434 1.00 69.31 157 TYR A CA 1
ATOM 1247 C C . TYR A 1 157 ? 30.420 -14.023 -23.088 1.00 69.31 157 TYR A C 1
ATOM 1249 O O . TYR A 1 157 ? 31.438 -13.985 -23.774 1.00 69.31 157 TYR A O 1
ATOM 1257 N N . LYS A 1 158 ? 30.322 -14.843 -22.038 1.00 74.12 158 LYS A N 1
ATOM 1258 C CA . LYS A 1 158 ? 31.395 -15.775 -21.666 1.00 74.12 158 LYS A CA 1
ATOM 1259 C C . LYS A 1 158 ? 31.474 -16.998 -22.586 1.00 74.12 158 LYS A C 1
ATOM 1261 O O . LYS A 1 158 ? 32.466 -17.717 -22.528 1.00 74.12 158 LYS A O 1
ATOM 1266 N N . MET A 1 159 ? 30.454 -17.245 -23.413 1.00 79.31 159 MET A N 1
ATOM 1267 C CA . MET A 1 159 ? 30.425 -18.331 -24.396 1.00 79.31 159 MET A CA 1
ATOM 1268 C C . MET A 1 159 ? 30.354 -17.749 -25.808 1.00 79.31 159 MET A C 1
ATOM 1270 O O . MET A 1 159 ? 29.495 -16.922 -26.100 1.00 79.31 159 MET A O 1
ATOM 1274 N N . GLU A 1 160 ? 31.260 -18.172 -26.691 1.00 77.69 160 GLU A N 1
ATOM 1275 C CA . GLU A 1 160 ? 31.440 -17.540 -28.006 1.00 77.69 160 GLU A CA 1
ATOM 1276 C C . GLU A 1 160 ? 30.210 -17.683 -28.924 1.00 77.69 160 GLU A C 1
ATOM 1278 O O . GLU A 1 160 ? 29.895 -16.783 -29.703 1.00 77.69 160 GLU A O 1
ATOM 1283 N N . ASP A 1 161 ? 29.487 -18.798 -28.833 1.00 78.81 161 ASP A N 1
ATOM 1284 C CA . ASP A 1 161 ? 28.271 -19.050 -29.608 1.00 78.81 161 ASP A CA 1
ATOM 1285 C C . ASP A 1 161 ? 27.094 -18.179 -29.142 1.00 78.81 161 ASP A C 1
ATOM 1287 O O . ASP A 1 161 ? 26.429 -17.549 -29.968 1.00 78.81 161 ASP A O 1
ATOM 1291 N N . LEU A 1 162 ? 26.874 -18.079 -27.828 1.00 81.25 162 LEU A N 1
ATOM 1292 C CA . LEU A 1 162 ? 25.848 -17.206 -27.246 1.00 81.25 162 LEU A CA 1
ATOM 1293 C C . LEU A 1 162 ? 26.172 -15.732 -27.480 1.00 81.25 162 LEU A C 1
ATOM 1295 O O . LEU A 1 162 ? 25.270 -14.956 -27.790 1.00 81.25 162 LEU A O 1
ATOM 1299 N N . HIS A 1 163 ? 27.448 -15.355 -27.400 1.00 77.12 163 HIS A N 1
ATOM 1300 C CA . HIS A 1 163 ? 27.897 -14.000 -27.689 1.00 77.12 163 HIS A CA 1
ATOM 1301 C C . HIS A 1 163 ? 27.546 -13.582 -29.123 1.00 77.12 163 HIS A C 1
ATOM 1303 O O . HIS A 1 163 ? 26.922 -12.541 -29.313 1.00 77.12 163 HIS A O 1
ATOM 1309 N N . LYS A 1 164 ? 27.832 -14.426 -30.128 1.00 79.25 164 LYS A N 1
ATOM 1310 C CA . LYS A 1 164 ? 27.476 -14.157 -31.536 1.00 79.25 164 LYS A CA 1
ATOM 1311 C C . LYS A 1 164 ? 25.969 -13.978 -31.736 1.00 79.25 164 LYS A C 1
ATOM 1313 O O . LYS A 1 164 ? 25.547 -13.082 -32.469 1.00 79.25 164 LYS A O 1
ATOM 1318 N N . MET A 1 165 ? 25.155 -14.810 -31.086 1.00 78.50 165 MET A N 1
ATOM 1319 C CA . MET A 1 165 ? 23.693 -14.689 -31.149 1.00 78.50 165 MET A CA 1
ATOM 1320 C C . MET A 1 165 ? 23.196 -13.412 -30.464 1.00 78.50 165 MET A C 1
ATOM 1322 O O . MET A 1 165 ? 22.308 -12.735 -30.981 1.00 78.50 165 MET A O 1
ATOM 1326 N N . HIS A 1 166 ? 23.806 -13.041 -29.340 1.00 81.94 166 HIS A N 1
ATOM 1327 C CA . HIS A 1 166 ? 23.466 -11.824 -28.616 1.00 81.94 166 HIS A CA 1
ATOM 1328 C C . HIS A 1 166 ? 23.862 -10.564 -29.398 1.00 81.94 166 HIS A C 1
ATOM 1330 O O . HIS A 1 166 ? 23.085 -9.613 -29.463 1.00 81.94 166 HIS A O 1
ATOM 1336 N N . GLU A 1 167 ? 25.026 -10.547 -30.049 1.00 78.75 167 GLU A N 1
ATOM 1337 C CA . GLU A 1 167 ? 25.424 -9.455 -30.945 1.00 78.75 167 GLU A CA 1
ATOM 1338 C C . GLU A 1 167 ? 24.470 -9.316 -32.137 1.00 78.75 167 GLU A C 1
ATOM 1340 O O . GLU A 1 167 ? 24.114 -8.202 -32.526 1.00 78.75 167 GLU A O 1
ATOM 1345 N N . ALA A 1 168 ? 24.029 -10.435 -32.719 1.00 80.81 168 ALA A N 1
ATOM 1346 C CA . ALA A 1 168 ? 23.044 -10.416 -33.795 1.00 80.81 168 ALA A CA 1
ATOM 1347 C C . ALA A 1 168 ? 21.707 -9.819 -33.323 1.00 80.81 168 ALA A C 1
ATOM 1349 O O . ALA A 1 168 ? 21.141 -8.973 -34.017 1.00 80.81 168 ALA A O 1
ATOM 1350 N N . ASN A 1 169 ? 21.236 -10.195 -32.130 1.00 87.69 169 ASN A N 1
ATOM 1351 C CA . ASN A 1 169 ? 20.017 -9.638 -31.542 1.00 87.69 169 ASN A CA 1
ATOM 1352 C C . ASN A 1 169 ? 20.161 -8.140 -31.207 1.00 87.69 169 ASN A C 1
ATOM 1354 O O . ASN A 1 169 ? 19.254 -7.356 -31.480 1.00 87.69 169 ASN A O 1
ATOM 1358 N N . ASN A 1 170 ? 21.322 -7.710 -30.702 1.00 84.00 170 ASN A N 1
ATOM 1359 C CA . ASN A 1 170 ? 21.607 -6.297 -30.433 1.00 84.00 170 ASN A CA 1
ATOM 1360 C C . ASN A 1 170 ? 21.576 -5.443 -31.706 1.00 84.00 170 ASN A C 1
ATOM 1362 O O . ASN A 1 170 ? 20.983 -4.367 -31.701 1.00 84.00 170 ASN A O 1
ATOM 1366 N N . LYS A 1 171 ? 22.115 -5.941 -32.825 1.00 83.19 171 LYS A N 1
ATOM 1367 C CA . LYS A 1 171 ? 22.016 -5.241 -34.119 1.00 83.19 171 LYS A CA 1
ATOM 1368 C C . LYS A 1 171 ? 20.564 -5.057 -34.561 1.00 83.19 171 LYS A C 1
ATOM 1370 O O . LYS A 1 171 ? 20.218 -4.010 -35.102 1.00 83.19 171 LYS A O 1
ATOM 1375 N N . LEU A 1 172 ? 19.705 -6.053 -34.331 1.00 85.56 172 LEU A N 1
ATOM 1376 C CA . LEU A 1 172 ? 18.270 -5.933 -34.612 1.00 85.56 172 LEU A CA 1
ATOM 1377 C C . LEU A 1 172 ? 17.598 -4.907 -33.689 1.00 85.56 172 LEU A C 1
ATOM 1379 O O . LEU A 1 172 ? 16.766 -4.129 -34.155 1.00 85.56 172 LEU A O 1
ATOM 1383 N N . LEU A 1 173 ? 17.983 -4.864 -32.410 1.00 87.62 173 LEU A N 1
ATOM 1384 C CA . LEU A 1 173 ? 17.506 -3.863 -31.452 1.00 87.62 173 LEU A CA 1
ATOM 1385 C C . LEU A 1 173 ? 17.898 -2.441 -31.870 1.00 87.62 173 LEU A C 1
ATOM 1387 O O . LEU A 1 173 ? 17.047 -1.557 -31.874 1.00 87.62 173 LEU A O 1
ATOM 1391 N N . GLU A 1 174 ? 19.151 -2.210 -32.259 1.00 87.25 174 GLU A N 1
ATOM 1392 C CA . GLU A 1 174 ? 19.617 -0.907 -32.755 1.00 87.25 174 GLU A CA 1
ATOM 1393 C C . GLU A 1 174 ? 18.853 -0.474 -34.011 1.00 87.25 174 GLU A C 1
ATOM 1395 O O . GLU A 1 174 ? 18.359 0.650 -34.087 1.00 87.25 174 GLU A O 1
ATOM 1400 N N . GLN A 1 175 ? 18.668 -1.388 -34.967 1.00 87.75 175 GLN A N 1
ATOM 1401 C CA . GLN A 1 175 ? 17.883 -1.120 -36.173 1.00 87.75 175 GLN A CA 1
ATOM 1402 C C . GLN A 1 175 ? 16.427 -0.772 -35.845 1.00 87.75 175 GLN A C 1
ATOM 1404 O O . GLN A 1 175 ? 15.871 0.151 -36.445 1.00 87.75 175 GLN A O 1
ATOM 1409 N N . LEU A 1 176 ? 15.808 -1.484 -34.896 1.00 89.88 176 LEU A N 1
ATOM 1410 C CA . LEU A 1 176 ? 14.453 -1.200 -34.428 1.00 89.88 176 LEU A CA 1
ATOM 1411 C C . LEU A 1 176 ? 14.370 0.209 -33.830 1.00 89.88 176 LEU A C 1
ATOM 1413 O O . LEU A 1 176 ? 13.476 0.974 -34.201 1.00 89.88 176 LEU A O 1
ATOM 1417 N N . LEU A 1 177 ? 15.320 0.562 -32.959 1.00 88.50 177 LEU A N 1
ATOM 1418 C CA . LEU A 1 177 ? 15.388 1.880 -32.334 1.00 88.50 177 LEU A CA 1
ATOM 1419 C C . LEU A 1 177 ? 15.488 2.990 -33.368 1.00 88.50 177 LEU A C 1
ATOM 1421 O O . LEU A 1 177 ? 14.632 3.870 -33.398 1.00 88.50 177 LEU A O 1
ATOM 1425 N N . THR A 1 178 ? 16.478 2.922 -34.258 1.00 88.75 178 THR A N 1
ATOM 1426 C CA . THR A 1 178 ? 16.683 3.952 -35.282 1.00 88.75 178 THR A CA 1
ATOM 1427 C C . THR A 1 178 ? 15.463 4.078 -36.196 1.00 88.75 178 THR A C 1
ATOM 1429 O O . THR A 1 178 ? 15.055 5.184 -36.563 1.00 88.75 178 THR A O 1
ATOM 1432 N N . ARG A 1 179 ? 14.830 2.953 -36.554 1.00 92.38 179 ARG A N 1
ATOM 1433 C CA . ARG A 1 179 ? 13.647 2.941 -37.422 1.00 92.38 179 ARG A CA 1
ATOM 1434 C C . ARG A 1 179 ? 12.453 3.660 -36.798 1.00 92.38 179 ARG A C 1
ATOM 1436 O O . ARG A 1 179 ? 11.710 4.306 -37.534 1.00 92.38 179 ARG A O 1
ATOM 1443 N N . TYR A 1 180 ? 12.240 3.527 -35.491 1.00 91.25 180 TYR A N 1
ATOM 1444 C CA . TYR A 1 180 ? 11.137 4.201 -34.804 1.00 91.25 180 TYR A CA 1
ATOM 1445 C C . TYR A 1 180 ? 11.496 5.626 -34.381 1.00 91.25 180 TYR A C 1
ATOM 1447 O O . TYR A 1 180 ? 10.687 6.524 -34.587 1.00 91.25 180 TYR A O 1
ATOM 1455 N N . GLU A 1 181 ? 12.723 5.879 -33.923 1.00 86.88 181 GLU A N 1
ATOM 1456 C CA . GLU A 1 181 ? 13.183 7.221 -33.549 1.00 86.88 181 GLU A CA 1
ATOM 1457 C C . GLU A 1 181 ? 13.097 8.207 -34.727 1.00 86.88 181 GLU A C 1
ATOM 1459 O O . GLU A 1 181 ? 12.635 9.333 -34.562 1.00 86.88 181 GLU A O 1
ATOM 1464 N N . THR A 1 182 ? 13.450 7.772 -35.944 1.00 88.12 182 THR A N 1
ATOM 1465 C CA . THR A 1 182 ? 13.365 8.613 -37.156 1.00 88.12 182 THR A CA 1
ATOM 1466 C C . THR A 1 182 ? 11.937 8.944 -37.603 1.00 88.12 182 THR A C 1
ATOM 1468 O O . THR A 1 182 ? 11.743 9.922 -38.325 1.00 88.12 182 THR A O 1
ATOM 1471 N N . ARG A 1 183 ? 10.930 8.164 -37.188 1.00 88.56 183 ARG A N 1
ATOM 1472 C CA . ARG A 1 183 ? 9.510 8.415 -37.508 1.00 88.56 183 ARG A CA 1
ATOM 1473 C C . ARG A 1 183 ? 8.870 9.431 -36.563 1.00 88.56 183 ARG A C 1
ATOM 1475 O O . ARG A 1 183 ? 7.872 10.050 -36.922 1.00 88.56 183 ARG A O 1
ATOM 1482 N N . LEU A 1 184 ? 9.449 9.622 -35.380 1.00 87.56 184 LEU A N 1
ATOM 1483 C CA . LEU A 1 184 ? 8.940 10.527 -34.357 1.00 87.56 184 LEU A CA 1
ATOM 1484 C C . LEU A 1 184 ? 9.464 11.946 -34.605 1.00 87.56 184 LEU A C 1
ATOM 1486 O O . LEU A 1 184 ? 10.596 12.293 -34.274 1.00 87.56 184 LEU A O 1
ATOM 1490 N N . ILE A 1 185 ? 8.629 12.792 -35.208 1.00 83.50 185 ILE A N 1
ATOM 1491 C CA . ILE A 1 185 ? 9.000 14.176 -35.545 1.00 83.50 185 ILE A CA 1
ATOM 1492 C C . ILE A 1 185 ? 8.835 15.093 -34.324 1.00 83.50 185 ILE A C 1
ATOM 1494 O O . ILE A 1 185 ? 9.657 15.986 -34.089 1.00 83.50 185 ILE A O 1
ATOM 1498 N N . VAL A 1 186 ? 7.800 14.859 -33.515 1.00 88.31 186 VAL A N 1
ATOM 1499 C CA . VAL A 1 186 ? 7.458 15.695 -32.360 1.00 88.31 186 VAL A CA 1
ATOM 1500 C C . VAL A 1 186 ? 8.482 15.485 -31.231 1.00 88.31 186 VAL A C 1
ATOM 1502 O O . VAL A 1 186 ? 8.765 14.341 -30.869 1.00 88.31 186 VAL A O 1
ATOM 1505 N N . PRO A 1 187 ? 9.051 16.560 -30.644 1.00 84.12 187 PRO A N 1
ATOM 1506 C CA . PRO A 1 187 ? 10.033 16.436 -29.563 1.00 84.12 187 PRO A CA 1
ATOM 1507 C C . PRO A 1 187 ? 9.499 15.692 -28.333 1.00 84.12 187 PRO A C 1
ATOM 1509 O O . PRO A 1 187 ? 10.202 14.857 -27.774 1.00 84.12 187 PRO A O 1
ATOM 1512 N N . ALA A 1 188 ? 8.246 15.947 -27.942 1.00 83.62 188 ALA A N 1
ATOM 1513 C CA . ALA A 1 188 ? 7.612 15.273 -26.809 1.00 83.62 188 ALA A CA 1
ATOM 1514 C C . ALA A 1 188 ? 7.502 13.752 -27.025 1.00 83.62 188 ALA A C 1
ATOM 1516 O O . ALA A 1 188 ? 7.846 12.983 -26.129 1.00 83.62 188 ALA A O 1
ATOM 1517 N N . ASP A 1 189 ? 7.112 13.320 -28.226 1.00 85.81 189 ASP A N 1
ATOM 1518 C CA . ASP A 1 189 ? 6.991 11.898 -28.566 1.00 85.81 189 ASP A CA 1
ATOM 1519 C C . ASP A 1 189 ? 8.358 11.202 -28.566 1.00 85.81 189 ASP A C 1
ATOM 1521 O O . ASP A 1 189 ? 8.481 10.079 -28.080 1.00 85.81 189 ASP A O 1
ATOM 1525 N N . ARG A 1 190 ? 9.409 11.892 -29.038 1.00 85.38 190 ARG A N 1
ATOM 1526 C CA . ARG A 1 190 ? 10.794 11.396 -28.967 1.00 85.38 190 ARG A CA 1
ATOM 1527 C C . ARG A 1 190 ? 11.276 11.219 -27.534 1.00 85.38 190 ARG A C 1
ATOM 1529 O O . ARG A 1 190 ? 11.849 10.181 -27.219 1.00 85.38 190 ARG A O 1
ATOM 1536 N N . VAL A 1 191 ? 11.007 12.190 -26.662 1.00 85.56 191 VAL A N 1
ATOM 1537 C CA . VAL A 1 191 ? 11.369 12.093 -25.241 1.00 85.56 191 VAL A CA 1
ATOM 1538 C C . VAL A 1 191 ? 10.642 10.921 -24.580 1.00 85.56 191 VAL A C 1
ATOM 1540 O O . VAL A 1 191 ? 11.263 10.136 -23.866 1.00 85.56 191 VAL A O 1
ATOM 1543 N N . VAL A 1 192 ? 9.346 10.740 -24.850 1.00 88.62 192 VAL A N 1
ATOM 1544 C CA . VAL A 1 192 ? 8.577 9.611 -24.302 1.00 88.62 192 VAL A CA 1
ATOM 1545 C C . VAL A 1 192 ? 9.090 8.267 -24.829 1.00 88.62 192 VAL A C 1
ATOM 1547 O O . VAL A 1 192 ? 9.242 7.327 -24.048 1.00 88.62 192 VAL A O 1
ATOM 1550 N N . PHE A 1 193 ? 9.418 8.176 -26.118 1.00 89.50 193 PHE A N 1
ATOM 1551 C CA . PHE A 1 193 ? 10.036 6.996 -26.724 1.00 89.50 193 PHE A CA 1
ATOM 1552 C C . PHE A 1 193 ? 11.380 6.635 -26.076 1.00 89.50 193 PHE A C 1
ATOM 1554 O O . PHE A 1 193 ? 11.601 5.473 -25.720 1.00 89.50 193 PHE A O 1
ATOM 1561 N N . GLN A 1 194 ? 12.262 7.621 -25.893 1.00 87.81 194 GLN A N 1
ATOM 1562 C CA . GLN A 1 194 ? 13.573 7.428 -25.272 1.00 87.81 194 GLN A CA 1
ATOM 1563 C C . GLN A 1 194 ? 13.427 6.986 -23.811 1.00 87.81 194 GLN A C 1
ATOM 1565 O O . GLN A 1 194 ? 14.023 5.987 -23.413 1.00 87.81 194 GLN A O 1
ATOM 1570 N N . LEU A 1 195 ? 12.557 7.643 -23.034 1.00 88.50 195 LEU A N 1
ATOM 1571 C CA . LEU A 1 195 ? 12.309 7.280 -21.634 1.00 88.50 195 LEU A CA 1
ATOM 1572 C C . LEU A 1 195 ? 11.681 5.893 -21.483 1.00 88.50 195 LEU A C 1
ATOM 1574 O O . LEU A 1 195 ? 12.063 5.146 -20.582 1.00 88.50 195 LEU A O 1
ATOM 1578 N N . MET A 1 196 ? 10.740 5.525 -22.358 1.00 90.56 196 MET A N 1
ATOM 1579 C CA . MET A 1 196 ? 10.176 4.175 -22.367 1.00 90.56 196 MET A CA 1
ATOM 1580 C C . MET A 1 196 ? 11.258 3.135 -22.659 1.00 90.56 196 MET A C 1
ATOM 1582 O O . MET A 1 196 ? 11.346 2.126 -21.964 1.00 90.56 196 MET A O 1
ATOM 1586 N N . THR A 1 197 ? 12.085 3.381 -23.672 1.00 90.56 197 THR A N 1
ATOM 1587 C CA . THR A 1 197 ? 13.157 2.465 -24.073 1.00 90.56 197 THR A CA 1
ATOM 1588 C C . THR A 1 197 ? 14.166 2.266 -22.947 1.00 90.56 197 THR A C 1
ATOM 1590 O O . THR A 1 197 ? 14.471 1.125 -22.599 1.00 90.56 197 THR A O 1
ATOM 1593 N N . LEU A 1 198 ? 14.637 3.360 -22.343 1.00 87.75 198 LEU A N 1
ATOM 1594 C CA . LEU A 1 198 ? 15.554 3.333 -21.206 1.00 87.75 198 LEU A CA 1
ATOM 1595 C C . LEU A 1 198 ? 14.935 2.587 -20.014 1.00 87.75 198 LEU A C 1
ATOM 1597 O O . LEU A 1 198 ? 15.565 1.706 -19.433 1.00 87.75 198 LEU A O 1
ATOM 1601 N N . GLY A 1 199 ? 13.675 2.885 -19.688 1.00 89.69 199 GLY A N 1
ATOM 1602 C CA . GLY A 1 199 ? 12.956 2.247 -18.587 1.00 89.69 199 GLY A CA 1
ATOM 1603 C C . GLY A 1 199 ? 12.782 0.737 -18.765 1.00 89.69 199 GLY A C 1
ATOM 1604 O O . GLY A 1 199 ? 13.098 -0.035 -17.863 1.00 89.69 199 GLY A O 1
ATOM 1605 N N . ILE A 1 200 ? 12.349 0.295 -19.950 1.00 91.31 200 ILE A N 1
ATOM 1606 C CA . ILE A 1 200 ? 12.185 -1.134 -20.256 1.00 91.31 200 ILE A CA 1
ATOM 1607 C C . ILE A 1 200 ? 13.539 -1.858 -20.237 1.00 91.31 200 ILE A C 1
ATOM 1609 O O . ILE A 1 200 ? 13.619 -2.982 -19.743 1.00 91.31 200 ILE A O 1
ATOM 1613 N N . ARG A 1 201 ? 14.614 -1.232 -20.734 1.00 87.94 201 ARG A N 1
ATOM 1614 C CA . ARG A 1 201 ? 15.970 -1.805 -20.679 1.00 87.94 201 ARG A CA 1
ATOM 1615 C C . ARG A 1 201 ? 16.480 -1.944 -19.243 1.00 87.94 201 ARG A C 1
ATOM 1617 O O . ARG A 1 201 ? 17.059 -2.975 -18.914 1.00 87.94 201 ARG A O 1
ATOM 1624 N N . ALA A 1 202 ? 16.219 -0.964 -18.379 1.00 87.31 202 ALA A N 1
ATOM 1625 C CA . ALA A 1 202 ? 16.568 -1.042 -16.962 1.00 87.31 202 ALA A CA 1
ATOM 1626 C C . ALA A 1 202 ? 15.795 -2.159 -16.231 1.00 87.31 202 ALA A C 1
ATOM 1628 O O . ALA A 1 202 ? 16.384 -2.928 -15.472 1.00 87.31 202 ALA A O 1
ATOM 1629 N N . GLU A 1 203 ? 14.497 -2.307 -16.504 1.00 90.00 203 GLU A N 1
ATOM 1630 C CA . GLU A 1 203 ? 13.680 -3.407 -15.968 1.00 90.00 203 GLU A CA 1
ATOM 1631 C C . GLU A 1 203 ? 14.159 -4.772 -16.485 1.00 90.00 203 GLU A C 1
ATOM 1633 O O . GLU A 1 203 ? 14.307 -5.709 -15.701 1.00 90.00 203 GLU A O 1
ATOM 1638 N N . LEU A 1 204 ? 14.484 -4.893 -17.781 1.00 90.19 204 LEU A N 1
ATOM 1639 C CA . LEU A 1 204 ? 15.114 -6.099 -18.331 1.00 90.19 204 LEU A CA 1
ATOM 1640 C C . LEU A 1 204 ? 16.401 -6.428 -17.572 1.00 90.19 204 LEU A C 1
ATOM 1642 O O . LEU A 1 204 ? 16.647 -7.587 -17.238 1.00 90.19 204 LEU A O 1
ATOM 1646 N N . GLN A 1 205 ? 17.199 -5.407 -17.269 1.00 86.38 205 GLN A N 1
ATOM 1647 C CA . GLN A 1 205 ? 18.452 -5.596 -16.570 1.00 86.38 205 GLN A CA 1
ATOM 1648 C C . GLN A 1 205 ? 18.261 -6.140 -15.154 1.00 86.38 205 GLN A C 1
ATOM 1650 O O . GLN A 1 205 ? 18.992 -7.037 -14.723 1.00 86.38 205 GLN A O 1
ATOM 1655 N N . GLN A 1 206 ? 17.265 -5.622 -14.440 1.00 88.56 206 GLN A N 1
ATOM 1656 C CA . GLN A 1 206 ? 16.874 -6.145 -13.139 1.00 88.56 206 GLN A CA 1
ATOM 1657 C C . GLN A 1 206 ? 16.383 -7.595 -13.245 1.00 88.56 206 GLN A C 1
ATOM 1659 O O . GLN A 1 206 ? 16.795 -8.438 -12.452 1.00 88.56 206 GLN A O 1
ATOM 1664 N N . ILE A 1 207 ? 15.550 -7.906 -14.241 1.00 90.56 207 ILE A N 1
ATOM 1665 C CA . ILE A 1 207 ? 15.033 -9.264 -14.460 1.00 90.56 207 ILE A CA 1
ATOM 1666 C C . ILE A 1 207 ? 16.179 -10.252 -14.695 1.00 90.56 207 ILE A C 1
ATOM 1668 O O . ILE A 1 207 ? 16.162 -11.333 -14.117 1.00 90.56 207 ILE A O 1
ATOM 1672 N N . ILE A 1 208 ? 17.172 -9.875 -15.502 1.00 87.00 208 ILE A N 1
ATOM 1673 C CA . ILE A 1 208 ? 18.357 -10.697 -15.779 1.00 87.00 208 ILE A CA 1
ATOM 1674 C C . ILE A 1 208 ? 19.180 -10.940 -14.507 1.00 87.00 208 ILE A C 1
ATOM 1676 O O . ILE A 1 208 ? 19.608 -12.066 -14.275 1.00 87.00 208 ILE A O 1
ATOM 1680 N N . ASN A 1 209 ? 19.354 -9.925 -13.656 1.00 84.19 209 ASN A N 1
ATOM 1681 C CA . ASN A 1 209 ? 20.071 -10.064 -12.381 1.00 84.19 209 ASN A CA 1
ATOM 1682 C C . ASN A 1 209 ? 19.407 -11.048 -11.410 1.00 84.19 209 ASN A C 1
ATOM 1684 O O . ASN A 1 209 ? 20.094 -11.717 -10.645 1.00 84.19 209 ASN A O 1
ATOM 1688 N N . GLU A 1 210 ? 18.077 -11.108 -11.416 1.00 85.12 210 GLU A N 1
ATOM 1689 C CA . GLU A 1 210 ? 17.294 -11.997 -10.552 1.00 85.12 210 GLU A CA 1
ATOM 1690 C C . GLU A 1 210 ? 17.111 -13.404 -11.146 1.00 85.12 210 GLU A C 1
ATOM 1692 O O . GLU A 1 210 ? 16.510 -14.257 -10.498 1.00 85.12 210 GLU A O 1
ATOM 1697 N N . MET A 1 211 ? 17.546 -13.646 -12.387 1.00 82.94 211 MET A N 1
ATOM 1698 C CA . MET A 1 211 ? 17.217 -14.869 -13.114 1.00 82.94 211 MET A CA 1
ATOM 1699 C C . MET A 1 211 ? 18.125 -16.041 -12.723 1.00 82.94 211 MET A C 1
ATOM 1701 O O . MET A 1 211 ? 19.334 -16.026 -12.955 1.00 82.94 211 MET A O 1
ATOM 1705 N N . GLU A 1 212 ? 17.510 -17.107 -12.214 1.00 76.38 212 GLU A N 1
ATOM 1706 C CA . GLU A 1 212 ? 18.167 -18.378 -11.892 1.00 76.38 212 GLU A CA 1
ATOM 1707 C C . GLU A 1 212 ? 17.755 -19.510 -12.861 1.00 76.38 212 GLU A C 1
ATOM 1709 O O . GLU A 1 212 ? 16.973 -19.322 -13.802 1.00 76.38 212 GLU A O 1
ATOM 1714 N N . TYR A 1 213 ? 18.310 -20.710 -12.658 1.00 73.81 213 TYR A N 1
ATOM 1715 C CA . TYR A 1 213 ? 18.005 -21.899 -13.459 1.00 73.81 213 TYR A CA 1
ATOM 1716 C C . TYR A 1 213 ? 16.495 -22.208 -13.475 1.00 73.81 213 TYR A C 1
ATOM 1718 O O . TYR A 1 213 ? 15.830 -22.225 -12.442 1.00 73.81 213 TYR A O 1
ATOM 1726 N N . GLY A 1 214 ? 15.950 -22.493 -14.662 1.00 73.25 214 GLY A N 1
ATOM 1727 C CA . GLY A 1 214 ? 14.543 -22.880 -14.848 1.00 73.25 214 GLY A CA 1
ATOM 1728 C C . GLY A 1 214 ? 13.510 -21.742 -14.786 1.00 73.25 214 GLY A C 1
ATOM 1729 O O . GLY A 1 214 ? 12.316 -22.004 -14.937 1.00 73.25 214 GLY A O 1
ATOM 1730 N N . GLU A 1 215 ? 13.925 -20.481 -14.619 1.00 85.81 215 GLU A N 1
ATOM 1731 C CA . GLU A 1 215 ? 13.000 -19.352 -14.421 1.00 85.81 215 GLU A CA 1
ATOM 1732 C C . GLU A 1 215 ? 12.608 -18.573 -15.697 1.00 85.81 215 GLU A C 1
ATOM 1734 O O . GLU A 1 215 ? 11.955 -17.531 -15.602 1.00 85.81 215 GLU A O 1
ATOM 1739 N N . LEU A 1 216 ? 12.923 -19.059 -16.905 1.00 90.62 216 LEU A N 1
ATOM 1740 C CA . LEU A 1 216 ? 12.690 -18.317 -18.159 1.00 90.62 216 LEU A CA 1
ATOM 1741 C C . LEU A 1 216 ? 11.246 -17.808 -18.318 1.00 90.62 216 LEU A C 1
ATOM 1743 O O . LEU A 1 216 ? 11.025 -16.644 -18.647 1.00 90.62 216 LEU A O 1
ATOM 1747 N N . ASN A 1 217 ? 10.249 -18.655 -18.046 1.00 91.25 217 ASN A N 1
ATOM 1748 C CA . ASN A 1 217 ? 8.838 -18.263 -18.147 1.00 91.25 217 ASN A CA 1
ATOM 1749 C C . ASN A 1 217 ? 8.492 -17.130 -17.170 1.00 91.25 217 ASN A C 1
ATOM 1751 O O . ASN A 1 217 ? 7.759 -16.204 -17.518 1.00 91.25 217 ASN A O 1
ATOM 1755 N N . ARG A 1 218 ? 9.046 -17.172 -15.952 1.00 92.25 218 ARG A N 1
ATOM 1756 C CA . ARG A 1 218 ? 8.852 -16.132 -14.936 1.00 92.25 218 ARG A CA 1
ATOM 1757 C C . ARG A 1 218 ? 9.489 -14.818 -15.384 1.00 92.25 218 ARG A C 1
ATOM 1759 O O . ARG A 1 218 ? 8.848 -13.774 -15.271 1.00 92.25 218 ARG A O 1
ATOM 1766 N N . ALA A 1 219 ? 10.701 -14.870 -15.933 1.00 92.38 219 ALA A N 1
ATOM 1767 C CA . ALA A 1 219 ? 11.394 -13.709 -16.485 1.00 92.38 219 ALA A CA 1
ATOM 1768 C C . ALA A 1 219 ? 10.620 -13.082 -17.661 1.00 92.38 219 ALA A C 1
ATOM 1770 O O . ALA A 1 219 ? 10.411 -11.870 -17.688 1.00 92.38 219 ALA A O 1
ATOM 1771 N N . GLN A 1 220 ? 10.098 -13.898 -18.584 1.00 93.94 220 GLN A N 1
ATOM 1772 C CA . GLN A 1 220 ? 9.288 -13.418 -19.710 1.00 93.94 220 GLN A CA 1
ATOM 1773 C C . GLN A 1 220 ? 7.966 -12.779 -19.265 1.00 93.94 220 GLN A C 1
ATOM 1775 O O . GLN A 1 220 ? 7.557 -11.769 -19.836 1.00 93.94 220 GLN A O 1
ATOM 1780 N N . VAL A 1 221 ? 7.309 -13.323 -18.234 1.00 95.38 221 VAL A N 1
ATOM 1781 C CA . VAL A 1 221 ? 6.104 -12.710 -17.649 1.00 95.38 221 VAL A CA 1
ATOM 1782 C C . VAL A 1 221 ? 6.438 -11.377 -16.978 1.00 95.38 221 VAL A C 1
ATOM 1784 O O . VAL A 1 221 ? 5.716 -10.403 -17.189 1.00 95.38 221 VAL A O 1
ATOM 1787 N N . LYS A 1 222 ? 7.536 -11.294 -16.210 1.00 94.62 222 LYS A N 1
ATOM 1788 C CA . LYS A 1 222 ? 7.998 -10.026 -15.613 1.00 94.62 222 LYS A CA 1
ATOM 1789 C C . LYS A 1 222 ? 8.256 -8.967 -16.691 1.00 94.62 222 LYS A C 1
ATOM 1791 O O . LYS A 1 222 ? 7.796 -7.838 -16.539 1.00 94.62 222 LYS A O 1
ATOM 1796 N N . LEU A 1 223 ? 8.913 -9.343 -17.791 1.00 95.00 223 LEU A N 1
ATOM 1797 C CA . LEU A 1 223 ? 9.180 -8.452 -18.923 1.00 95.00 223 LEU A CA 1
ATOM 1798 C C . LEU A 1 223 ? 7.882 -7.962 -19.581 1.00 95.00 223 LEU A C 1
ATOM 1800 O O . LEU A 1 223 ? 7.722 -6.763 -19.785 1.00 95.00 223 LEU A O 1
ATOM 1804 N N . HIS A 1 224 ? 6.929 -8.859 -19.846 1.00 95.94 224 HIS A N 1
ATOM 1805 C CA . HIS A 1 224 ? 5.632 -8.484 -20.416 1.00 95.94 224 HIS A CA 1
ATOM 1806 C C . HIS A 1 224 ? 4.871 -7.494 -19.519 1.00 95.94 224 HIS A C 1
ATOM 1808 O O . HIS A 1 224 ? 4.323 -6.497 -19.988 1.00 95.94 224 HIS A O 1
ATOM 1814 N N . LEU A 1 225 ? 4.887 -7.719 -18.199 1.00 96.06 225 LEU A N 1
ATOM 1815 C CA . LEU A 1 225 ? 4.295 -6.789 -17.238 1.00 96.06 225 LEU A CA 1
ATOM 1816 C C . LEU A 1 225 ? 5.017 -5.436 -17.228 1.00 96.06 225 LEU A C 1
ATOM 1818 O O . LEU A 1 225 ? 4.351 -4.409 -17.112 1.00 96.06 225 LEU A O 1
ATOM 1822 N N . ALA A 1 226 ? 6.347 -5.412 -17.355 1.00 94.19 226 ALA A N 1
ATOM 1823 C CA . ALA A 1 226 ? 7.114 -4.173 -17.453 1.00 94.19 226 ALA A CA 1
ATOM 1824 C C . ALA A 1 226 ? 6.716 -3.371 -18.702 1.00 94.19 226 ALA A C 1
ATOM 1826 O O . ALA A 1 226 ? 6.325 -2.212 -18.574 1.00 94.19 226 ALA A O 1
ATOM 1827 N N . VAL A 1 227 ? 6.696 -4.001 -19.881 1.00 94.25 227 VAL A N 1
ATOM 1828 C CA . VAL A 1 227 ? 6.244 -3.367 -21.135 1.00 94.25 227 VAL A CA 1
ATOM 1829 C C . VAL A 1 227 ? 4.819 -2.819 -20.987 1.00 94.25 227 VAL A C 1
ATOM 1831 O O . VAL A 1 227 ? 4.566 -1.650 -21.283 1.00 94.25 227 VAL A O 1
ATOM 1834 N N . GLY A 1 228 ? 3.904 -3.610 -20.415 1.00 94.50 228 GLY A N 1
ATOM 1835 C CA . GLY A 1 228 ? 2.527 -3.188 -20.155 1.00 94.50 228 GLY A CA 1
ATOM 1836 C C . GLY A 1 228 ? 2.406 -1.978 -19.217 1.00 94.50 228 GLY A C 1
ATOM 1837 O O . GLY A 1 228 ? 1.559 -1.109 -19.442 1.00 94.50 228 GLY A O 1
ATOM 1838 N N . LYS A 1 229 ? 3.262 -1.866 -18.188 1.00 94.31 229 LYS A N 1
ATOM 1839 C CA . LYS A 1 229 ? 3.303 -0.683 -17.304 1.00 94.31 229 LYS A CA 1
ATOM 1840 C C . LYS A 1 229 ? 3.652 0.580 -18.090 1.00 94.31 229 LYS A C 1
ATOM 1842 O O . LYS A 1 229 ? 2.954 1.584 -17.948 1.00 94.31 229 LYS A O 1
ATOM 1847 N N . TYR A 1 230 ? 4.693 0.537 -18.922 1.00 93.12 230 TYR A N 1
ATOM 1848 C CA . TYR A 1 230 ? 5.118 1.700 -19.705 1.00 93.12 230 TYR A CA 1
ATOM 1849 C C . TYR A 1 230 ? 4.089 2.089 -20.769 1.00 93.12 230 TYR A C 1
ATOM 1851 O O . TYR A 1 230 ? 3.755 3.269 -20.876 1.00 93.12 230 TYR A O 1
ATOM 1859 N N . LEU A 1 231 ? 3.480 1.120 -21.459 1.00 90.62 231 LEU A N 1
ATOM 1860 C CA . LEU A 1 231 ? 2.362 1.391 -22.370 1.00 90.62 231 LEU A CA 1
ATOM 1861 C C . LEU A 1 231 ? 1.184 2.054 -21.655 1.00 90.62 231 LEU A C 1
ATOM 1863 O O . LEU A 1 231 ? 0.579 2.999 -22.168 1.00 90.62 231 LEU A O 1
ATOM 1867 N N . LYS A 1 232 ? 0.876 1.616 -20.429 1.00 91.81 232 LYS A N 1
ATOM 1868 C CA . LYS A 1 232 ? -0.186 2.243 -19.644 1.00 91.81 232 LYS A CA 1
ATOM 1869 C C . LYS A 1 232 ? 0.148 3.692 -19.295 1.00 91.81 232 LYS A C 1
ATOM 1871 O O . LYS A 1 232 ? -0.737 4.540 -19.400 1.00 91.81 232 LYS A O 1
ATOM 1876 N N . ILE A 1 233 ? 1.395 3.985 -18.925 1.00 87.75 233 ILE A N 1
ATOM 1877 C CA . ILE A 1 233 ? 1.865 5.355 -18.670 1.00 87.75 233 ILE A CA 1
ATOM 1878 C C . ILE A 1 233 ? 1.701 6.218 -19.929 1.00 87.75 233 ILE A C 1
ATOM 1880 O O . ILE A 1 233 ? 1.124 7.302 -19.853 1.00 87.75 233 ILE A O 1
ATOM 1884 N N . ILE A 1 234 ? 2.108 5.706 -21.091 1.00 84.62 234 ILE A N 1
ATOM 1885 C CA . ILE A 1 234 ? 1.988 6.405 -22.379 1.00 84.62 234 ILE A CA 1
ATOM 1886 C C . ILE A 1 234 ? 0.528 6.669 -22.747 1.00 84.62 234 ILE A C 1
ATOM 1888 O O . ILE A 1 234 ? 0.203 7.757 -23.219 1.00 84.62 234 ILE A O 1
ATOM 1892 N N . SER A 1 235 ? -0.385 5.738 -22.452 1.00 85.25 235 SER A N 1
ATOM 1893 C CA . SER A 1 235 ? -1.816 5.930 -22.728 1.00 85.25 235 SER A CA 1
ATOM 1894 C C . SER A 1 235 ? -2.413 7.163 -22.029 1.00 85.25 235 SER A C 1
ATOM 1896 O O . SER A 1 235 ? -3.378 7.747 -22.522 1.00 85.25 235 SER A O 1
ATOM 1898 N N . PHE A 1 236 ? -1.832 7.606 -20.906 1.00 84.81 236 PHE A N 1
ATOM 1899 C CA . PHE A 1 236 ? -2.250 8.837 -20.231 1.00 84.81 236 PHE A CA 1
ATOM 1900 C C . PHE A 1 236 ? -1.738 10.107 -20.915 1.00 84.81 236 PHE A C 1
ATOM 1902 O O . PHE A 1 236 ? -2.381 11.150 -20.794 1.00 84.81 236 PHE A O 1
ATOM 1909 N N . ALA A 1 237 ? -0.618 10.025 -21.635 1.00 79.25 237 ALA A N 1
ATOM 1910 C CA . ALA A 1 237 ? 0.003 11.163 -22.301 1.00 79.25 237 ALA A CA 1
ATOM 1911 C C . ALA A 1 237 ? -0.769 11.627 -23.552 1.00 79.25 237 ALA A C 1
ATOM 1913 O O . ALA A 1 237 ? -0.550 12.750 -23.993 1.00 79.25 237 ALA A O 1
ATOM 1914 N N . LYS A 1 238 ? -1.705 10.810 -24.075 1.00 82.94 238 LYS A N 1
ATOM 1915 C CA . LYS A 1 238 ? -2.550 11.121 -25.250 1.00 82.94 238 LYS A CA 1
ATOM 1916 C C . LYS A 1 238 ? -1.735 11.670 -26.431 1.00 82.94 238 LYS A C 1
ATOM 1918 O O . LYS A 1 238 ? -2.089 12.693 -27.010 1.00 82.94 238 LYS A O 1
ATOM 1923 N N . LEU A 1 239 ? -0.626 11.002 -26.728 1.00 82.56 239 LEU A N 1
ATOM 1924 C CA . LEU A 1 239 ? 0.277 11.375 -27.813 1.00 82.56 239 LEU A CA 1
ATOM 1925 C C . LEU A 1 239 ? -0.336 11.006 -29.164 1.00 82.56 239 LEU A C 1
ATOM 1927 O O . LEU A 1 239 ? -1.036 9.997 -29.263 1.00 82.56 239 LEU A O 1
ATOM 1931 N N . ASP A 1 240 ? -0.021 11.784 -30.197 1.00 82.50 240 ASP A N 1
ATOM 1932 C CA . ASP A 1 240 ? -0.456 11.490 -31.566 1.00 82.50 240 ASP A CA 1
ATOM 1933 C C . ASP A 1 240 ? 0.222 10.213 -32.100 1.00 82.50 240 ASP A C 1
ATOM 1935 O O . ASP A 1 240 ? -0.408 9.444 -32.817 1.00 82.50 240 ASP A O 1
ATOM 1939 N N . ALA A 1 241 ? 1.463 9.934 -31.676 1.00 85.19 241 ALA A N 1
ATOM 1940 C CA . ALA A 1 241 ? 2.240 8.748 -32.059 1.00 85.19 241 ALA A CA 1
ATOM 1941 C C . ALA A 1 241 ? 1.948 7.484 -31.213 1.00 85.19 241 ALA A C 1
ATOM 1943 O O . ALA A 1 241 ? 2.816 6.627 -31.021 1.00 85.19 241 ALA A O 1
ATOM 1944 N N . ALA A 1 242 ? 0.759 7.381 -30.609 1.00 86.69 242 ALA A N 1
ATOM 1945 C CA . ALA A 1 242 ? 0.434 6.283 -29.695 1.00 86.69 242 ALA A CA 1
ATOM 1946 C C . ALA A 1 242 ? 0.425 4.906 -30.385 1.00 86.69 242 ALA A C 1
ATOM 1948 O O . ALA A 1 242 ? 0.872 3.928 -29.786 1.00 86.69 242 ALA A O 1
ATOM 1949 N N . GLU A 1 243 ? -0.047 4.828 -31.633 1.00 87.94 243 GLU A N 1
ATOM 1950 C CA . GLU A 1 243 ? -0.076 3.578 -32.407 1.00 87.94 243 GLU A CA 1
ATOM 1951 C C . GLU A 1 243 ? 1.341 3.119 -32.780 1.00 87.94 243 GLU A C 1
ATOM 1953 O O . GLU A 1 243 ? 1.666 1.934 -32.689 1.00 87.94 243 GLU A O 1
ATOM 1958 N N . GLU A 1 244 ? 2.224 4.055 -33.130 1.00 89.62 244 GLU A N 1
ATOM 1959 C CA . GLU A 1 244 ? 3.627 3.775 -33.422 1.00 89.62 244 GLU A CA 1
ATOM 1960 C C . GLU A 1 244 ? 4.385 3.282 -32.187 1.00 89.62 244 GLU A C 1
ATOM 1962 O O . GLU A 1 244 ? 5.210 2.374 -32.303 1.00 89.62 244 GLU A O 1
ATOM 1967 N N . LEU A 1 245 ? 4.109 3.852 -31.009 1.00 90.25 245 LEU A N 1
ATOM 1968 C CA . LEU A 1 245 ? 4.714 3.418 -29.747 1.00 90.25 245 LEU A CA 1
ATOM 1969 C C . LEU A 1 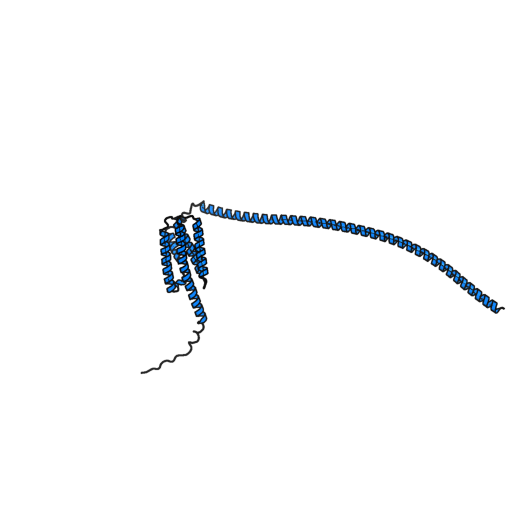245 ? 4.220 2.032 -29.316 1.00 90.25 245 LEU A C 1
ATOM 1971 O O . LEU A 1 245 ? 5.015 1.240 -28.808 1.00 90.25 245 LEU A O 1
ATOM 1975 N N . ASP A 1 246 ? 2.946 1.715 -29.554 1.00 90.62 246 ASP A N 1
ATOM 1976 C CA . ASP A 1 246 ? 2.379 0.388 -29.296 1.00 90.62 246 ASP A CA 1
ATOM 1977 C C . ASP A 1 246 ? 3.014 -0.677 -30.206 1.00 90.62 246 ASP A C 1
ATOM 1979 O O . ASP A 1 246 ? 3.520 -1.699 -29.725 1.00 90.62 246 ASP A O 1
ATOM 1983 N N . ALA A 1 247 ? 3.122 -0.389 -31.508 1.00 92.00 247 ALA A N 1
ATOM 1984 C CA . ALA A 1 247 ? 3.803 -1.255 -32.469 1.00 92.00 247 ALA A CA 1
ATOM 1985 C C . ALA A 1 247 ? 5.289 -1.453 -32.121 1.00 92.00 247 ALA A C 1
ATOM 1987 O O . ALA A 1 247 ? 5.785 -2.584 -32.100 1.00 92.00 247 ALA A O 1
ATOM 1988 N N . TYR A 1 248 ? 5.990 -0.367 -31.778 1.00 94.12 248 TYR A N 1
ATOM 1989 C CA . TYR A 1 248 ? 7.377 -0.421 -31.322 1.00 94.12 248 TYR A CA 1
ATOM 1990 C C . TYR A 1 248 ? 7.535 -1.294 -30.077 1.00 94.12 248 TYR A C 1
ATOM 1992 O O . TYR A 1 248 ? 8.412 -2.155 -30.050 1.00 94.12 248 TYR A O 1
ATOM 2000 N N . SER A 1 249 ? 6.686 -1.109 -29.064 1.00 92.25 249 SER A N 1
ATOM 2001 C CA . SER A 1 249 ? 6.765 -1.866 -27.813 1.00 92.25 249 SER A CA 1
ATOM 2002 C C . SER A 1 249 ? 6.577 -3.371 -28.028 1.00 92.25 249 SER A C 1
ATOM 2004 O O . SER A 1 249 ? 7.287 -4.171 -27.420 1.00 92.25 249 SER A O 1
ATOM 2006 N N . SER A 1 250 ? 5.689 -3.751 -28.951 1.00 92.62 250 SER A N 1
ATOM 2007 C CA . SER A 1 250 ? 5.420 -5.144 -29.304 1.00 92.62 250 SER A CA 1
ATOM 2008 C C . SER A 1 250 ? 6.629 -5.793 -29.980 1.00 92.62 250 SER A C 1
ATOM 2010 O O . SER A 1 250 ? 7.020 -6.906 -29.627 1.00 92.62 250 SER A O 1
ATOM 2012 N N . GLU A 1 251 ? 7.260 -5.096 -30.931 1.00 94.06 251 GLU A N 1
ATOM 2013 C CA . GLU A 1 251 ? 8.487 -5.570 -31.584 1.00 94.06 251 GLU A CA 1
ATOM 2014 C C . GLU A 1 251 ? 9.679 -5.602 -30.616 1.00 94.06 251 GLU A C 1
ATOM 2016 O O . GLU A 1 251 ? 10.456 -6.560 -30.621 1.00 94.06 251 GLU A O 1
ATOM 2021 N N . LEU A 1 252 ? 9.798 -4.593 -29.748 1.00 93.19 252 LEU A N 1
ATOM 2022 C CA . LEU A 1 252 ? 10.829 -4.521 -28.718 1.00 93.19 252 LEU A CA 1
ATOM 2023 C C . LEU A 1 252 ? 10.713 -5.710 -27.760 1.00 93.19 252 LEU A C 1
ATOM 2025 O O . LEU A 1 252 ? 11.704 -6.390 -27.510 1.00 93.19 252 LEU A O 1
ATOM 2029 N N . GLU A 1 253 ? 9.510 -6.006 -27.264 1.00 94.38 253 GLU A N 1
ATOM 2030 C CA . GLU A 1 253 ? 9.278 -7.112 -26.333 1.00 94.38 253 GLU A CA 1
ATOM 2031 C C . GLU A 1 253 ? 9.747 -8.457 -26.910 1.00 94.38 253 GLU A C 1
ATOM 2033 O O . GLU A 1 253 ? 10.336 -9.265 -26.190 1.00 94.38 253 GLU A O 1
ATOM 2038 N N . VAL A 1 254 ? 9.537 -8.699 -28.208 1.00 94.31 254 VAL A N 1
ATOM 2039 C CA . VAL A 1 254 ? 9.997 -9.925 -28.881 1.00 94.31 254 VAL A CA 1
ATOM 2040 C C . VAL A 1 254 ? 11.522 -10.039 -28.853 1.00 94.31 254 VAL A C 1
ATOM 2042 O O . VAL A 1 254 ? 12.041 -11.098 -28.495 1.00 94.31 254 VAL A O 1
ATOM 2045 N N . LEU A 1 255 ? 12.239 -8.964 -29.185 1.00 92.00 255 LEU A N 1
ATOM 2046 C CA . LEU A 1 255 ? 13.705 -8.960 -29.189 1.00 92.00 255 LEU A CA 1
ATOM 2047 C C . LEU A 1 255 ? 14.285 -9.079 -27.772 1.00 92.00 255 LEU A C 1
ATOM 2049 O O . LEU A 1 255 ? 15.259 -9.800 -27.561 1.00 92.00 255 LEU A O 1
ATOM 2053 N N . LEU A 1 256 ? 13.665 -8.444 -26.775 1.00 92.69 256 LEU A N 1
ATOM 2054 C CA . LEU A 1 256 ? 14.100 -8.553 -25.378 1.00 92.69 256 LEU A CA 1
ATOM 2055 C C . LEU A 1 256 ? 13.806 -9.938 -24.778 1.00 92.69 256 LEU A C 1
ATOM 2057 O O . LEU A 1 256 ? 14.583 -10.440 -23.966 1.00 92.69 256 LEU A O 1
ATOM 2061 N N . LYS A 1 257 ? 12.725 -10.606 -25.206 1.00 93.00 257 LYS A N 1
ATOM 2062 C CA . LYS A 1 257 ? 12.476 -12.017 -24.865 1.00 93.00 257 LYS A CA 1
ATOM 2063 C C . LYS A 1 257 ? 13.577 -12.929 -25.398 1.00 93.00 257 LYS A C 1
ATOM 2065 O O . LYS A 1 257 ? 13.913 -13.900 -24.724 1.00 93.00 257 LYS A O 1
ATOM 2070 N N . GLU A 1 258 ? 14.138 -12.627 -26.566 1.00 91.00 258 GLU A N 1
ATOM 2071 C CA . GLU A 1 258 ? 15.278 -13.373 -27.105 1.00 91.00 258 GLU A CA 1
ATOM 2072 C C . GLU A 1 258 ? 16.547 -13.144 -26.279 1.00 91.00 258 GLU A C 1
ATOM 2074 O O . GLU A 1 258 ? 17.230 -14.107 -25.938 1.00 91.00 258 GLU A O 1
ATOM 2079 N N . THR A 1 259 ? 16.800 -11.910 -25.832 1.00 90.69 259 THR A N 1
ATOM 2080 C CA . THR A 1 259 ? 17.879 -11.623 -24.872 1.00 90.69 259 THR A CA 1
ATOM 2081 C C . THR A 1 259 ? 17.742 -12.467 -23.599 1.00 90.69 259 THR A C 1
ATOM 2083 O O . THR A 1 259 ? 18.713 -13.085 -23.166 1.00 90.69 259 THR A O 1
ATOM 2086 N N . LEU A 1 260 ? 16.531 -12.579 -23.035 1.00 91.62 260 LEU A N 1
ATOM 2087 C CA . LEU A 1 260 ? 16.280 -13.444 -21.874 1.00 91.62 260 LEU A CA 1
ATOM 2088 C C . LEU A 1 260 ? 16.550 -14.926 -22.162 1.00 91.62 260 LEU A C 1
ATOM 2090 O O . LEU A 1 260 ? 17.069 -15.622 -21.293 1.00 91.62 260 LEU A O 1
ATOM 2094 N N . ARG A 1 261 ? 16.211 -15.422 -23.360 1.00 90.81 261 ARG A N 1
ATOM 2095 C CA . ARG A 1 261 ? 16.499 -16.814 -23.749 1.00 90.81 261 ARG A CA 1
ATOM 2096 C C . ARG A 1 261 ? 17.995 -17.087 -23.811 1.00 90.81 261 ARG A C 1
ATOM 2098 O O . ARG A 1 261 ? 18.434 -18.110 -23.299 1.00 90.81 261 ARG A O 1
ATOM 2105 N N . LEU A 1 262 ? 18.766 -16.183 -24.413 1.00 88.06 262 LEU A N 1
ATOM 2106 C CA . LEU A 1 262 ? 20.221 -16.323 -24.515 1.00 88.06 262 LEU A CA 1
ATOM 2107 C C . LEU A 1 262 ? 20.883 -16.326 -23.136 1.00 88.06 262 LEU A C 1
ATOM 2109 O O . LEU A 1 262 ? 21.775 -17.130 -22.873 1.00 88.06 262 LEU A O 1
ATOM 2113 N N . GLU A 1 263 ? 20.414 -15.467 -22.238 1.00 87.69 263 GLU A N 1
ATOM 2114 C CA . GLU A 1 263 ? 20.942 -15.394 -20.881 1.00 87.69 263 GLU A CA 1
ATOM 2115 C C . GLU A 1 263 ? 20.526 -16.607 -20.029 1.00 87.69 263 GLU A C 1
ATOM 2117 O O . GLU A 1 263 ? 21.330 -17.153 -19.274 1.00 87.69 263 GLU A O 1
ATOM 2122 N N . HIS A 1 264 ? 19.303 -17.112 -20.203 1.00 89.69 264 HIS A N 1
ATOM 2123 C CA . HIS A 1 264 ? 18.852 -18.343 -19.550 1.00 89.69 264 HIS A CA 1
ATOM 2124 C C . HIS A 1 264 ? 19.627 -19.571 -20.046 1.00 89.69 264 HIS A C 1
ATOM 2126 O O . HIS A 1 264 ? 20.063 -20.374 -19.224 1.00 89.69 264 HIS A O 1
ATOM 2132 N N . ALA A 1 265 ? 19.905 -19.669 -21.350 1.00 86.88 265 ALA A N 1
ATOM 2133 C CA . ALA A 1 265 ? 20.746 -20.726 -21.915 1.00 86.88 265 ALA A CA 1
ATOM 2134 C C . ALA A 1 265 ? 22.170 -20.719 -21.329 1.00 86.88 265 ALA A C 1
ATOM 2136 O O . ALA A 1 265 ? 22.773 -21.777 -21.136 1.00 86.88 265 ALA A O 1
ATOM 2137 N N . TYR A 1 266 ? 22.713 -19.541 -21.003 1.00 86.75 266 TYR A N 1
ATOM 2138 C CA . TYR A 1 266 ? 23.969 -19.449 -20.260 1.00 86.75 266 TYR A CA 1
ATOM 2139 C C . TYR A 1 266 ? 23.821 -20.005 -18.834 1.00 86.75 266 TYR A C 1
ATOM 2141 O O . TYR A 1 266 ? 24.668 -20.786 -18.394 1.00 86.75 266 TYR A O 1
ATOM 2149 N N . CYS A 1 267 ? 22.751 -19.640 -18.116 1.00 84.19 267 CYS A N 1
ATOM 2150 C CA . CYS A 1 267 ? 22.478 -20.152 -16.771 1.00 84.19 267 CYS A CA 1
ATOM 2151 C C . CYS A 1 267 ? 22.359 -21.683 -16.745 1.00 84.19 267 CYS A C 1
ATOM 2153 O O . CYS A 1 267 ? 22.945 -22.310 -15.867 1.00 84.19 267 CYS A O 1
ATOM 2155 N N . GLU A 1 268 ? 21.670 -22.283 -17.721 1.00 84.94 268 GLU A N 1
ATOM 2156 C CA . GLU A 1 268 ? 21.562 -23.741 -17.862 1.00 84.94 268 GLU A CA 1
ATOM 2157 C C . GLU A 1 268 ? 22.934 -24.397 -18.025 1.00 84.94 268 GLU A C 1
ATOM 2159 O O . GLU A 1 268 ? 23.299 -25.266 -17.235 1.00 84.94 268 GLU A O 1
ATOM 2164 N N . ARG A 1 269 ? 23.742 -23.918 -18.977 1.00 83.56 269 ARG A N 1
ATOM 2165 C CA . ARG A 1 269 ? 25.074 -24.483 -19.234 1.00 83.56 269 ARG A CA 1
ATOM 2166 C C . ARG A 1 269 ? 26.039 -24.297 -18.063 1.00 83.56 269 ARG A C 1
ATOM 2168 O O . ARG A 1 269 ? 26.879 -25.163 -17.829 1.00 83.56 269 ARG A O 1
ATOM 2175 N N . ARG A 1 270 ? 25.937 -23.188 -17.319 1.00 82.19 270 ARG A N 1
ATOM 2176 C CA . ARG A 1 270 ? 26.723 -22.977 -16.093 1.00 82.19 270 ARG A CA 1
ATOM 2177 C C . ARG A 1 270 ? 26.354 -24.011 -15.030 1.00 82.19 270 ARG A C 1
ATOM 2179 O O . ARG A 1 270 ? 27.245 -24.650 -14.485 1.00 82.19 270 ARG A O 1
ATOM 2186 N N . THR A 1 271 ? 25.063 -24.198 -14.768 1.00 77.00 271 THR A N 1
ATOM 2187 C CA . THR A 1 271 ? 24.589 -25.183 -13.787 1.00 77.00 271 THR A CA 1
ATOM 2188 C C . THR A 1 271 ? 24.913 -26.617 -14.217 1.00 77.00 271 THR A C 1
ATOM 2190 O O . THR A 1 271 ? 25.233 -27.449 -13.374 1.00 77.00 271 THR A O 1
ATOM 2193 N N . ASP A 1 272 ? 24.884 -26.929 -15.514 1.00 78.25 272 ASP A N 1
ATOM 2194 C CA . ASP A 1 272 ? 25.344 -28.222 -16.037 1.00 78.25 272 ASP A CA 1
ATOM 2195 C C . ASP A 1 272 ? 26.834 -28.441 -15.765 1.00 78.25 272 ASP A C 1
ATOM 2197 O O . ASP A 1 272 ? 27.216 -29.499 -15.268 1.00 78.25 272 ASP A O 1
ATOM 2201 N N . PHE A 1 273 ? 27.670 -27.434 -16.030 1.00 71.31 273 PHE A N 1
ATOM 2202 C CA . PHE A 1 273 ? 29.103 -27.490 -15.745 1.00 71.31 273 PHE A CA 1
ATOM 2203 C C . PHE A 1 273 ? 29.393 -27.680 -14.248 1.00 71.31 273 PHE A C 1
ATOM 2205 O O . PHE A 1 273 ? 30.191 -28.543 -13.893 1.00 71.31 273 PHE A O 1
ATOM 2212 N N . GLU A 1 274 ? 28.715 -26.931 -13.374 1.00 73.44 274 GLU A N 1
ATOM 2213 C CA . GLU A 1 274 ? 28.831 -27.062 -11.913 1.00 73.44 274 GLU A CA 1
ATOM 2214 C C . GLU A 1 274 ? 28.430 -28.472 -11.447 1.00 73.44 274 GLU A C 1
ATOM 2216 O O . GLU A 1 274 ? 29.185 -29.121 -10.725 1.00 73.44 274 GLU A O 1
ATOM 2221 N N . ARG A 1 275 ? 27.306 -29.011 -11.946 1.00 69.44 275 ARG A N 1
ATOM 2222 C CA . ARG A 1 275 ? 26.877 -30.389 -11.649 1.00 69.44 275 ARG A CA 1
ATOM 2223 C C . ARG A 1 275 ? 27.881 -31.434 -12.129 1.00 69.44 275 ARG A C 1
ATOM 2225 O O . ARG A 1 275 ? 28.144 -32.399 -11.417 1.00 69.44 275 ARG A O 1
ATOM 2232 N N . HIS A 1 276 ? 28.443 -31.266 -13.324 1.00 69.94 276 HIS A N 1
ATOM 2233 C CA . HIS A 1 276 ? 29.488 -32.155 -13.830 1.00 69.94 276 HIS A CA 1
ATOM 2234 C C . HIS A 1 276 ? 30.757 -32.078 -12.967 1.00 69.94 276 HIS A C 1
ATOM 2236 O O . HIS A 1 276 ? 31.324 -33.113 -12.629 1.00 69.94 276 HIS A O 1
ATOM 2242 N N . GLN A 1 277 ? 31.181 -30.886 -12.549 1.00 67.00 277 GLN A N 1
ATOM 2243 C CA . GLN A 1 277 ? 32.341 -30.725 -11.675 1.00 67.00 277 GLN A CA 1
ATOM 2244 C C . GLN A 1 277 ? 32.127 -31.375 -10.299 1.00 67.00 277 GLN A C 1
ATOM 2246 O O . GLN A 1 277 ? 33.034 -32.023 -9.790 1.00 67.00 277 GLN A O 1
ATOM 2251 N N . GLU A 1 278 ? 30.939 -31.255 -9.707 1.00 66.69 278 GLU A N 1
ATOM 2252 C CA . GLU A 1 278 ? 30.609 -31.912 -8.435 1.00 66.69 278 GLU A CA 1
ATOM 2253 C C . GLU A 1 278 ? 30.578 -33.444 -8.549 1.00 66.69 278 GLU A C 1
ATOM 2255 O O . GLU A 1 278 ? 31.006 -34.139 -7.629 1.00 66.69 278 GLU A O 1
ATOM 2260 N N . LEU A 1 279 ? 30.097 -33.974 -9.679 1.00 66.19 279 LEU A N 1
ATOM 2261 C CA . LEU A 1 279 ? 29.993 -35.416 -9.922 1.00 66.19 279 LEU A CA 1
ATOM 2262 C C . LEU A 1 279 ? 31.340 -36.078 -10.245 1.00 66.19 279 LEU A C 1
ATOM 2264 O O . LEU A 1 279 ? 31.543 -37.225 -9.861 1.00 66.19 279 LEU A O 1
ATOM 2268 N N . PHE A 1 280 ? 32.240 -35.383 -10.947 1.00 62.62 280 PHE A N 1
ATOM 2269 C CA . PHE A 1 280 ? 33.502 -35.950 -11.451 1.00 62.62 280 PHE A CA 1
ATOM 2270 C C . PHE A 1 280 ? 34.763 -35.392 -10.755 1.00 62.62 280 PHE A C 1
ATOM 2272 O O . PHE A 1 280 ? 35.844 -35.961 -10.873 1.00 62.62 280 PHE A O 1
ATOM 2279 N N . GLY A 1 281 ? 34.654 -34.313 -9.975 1.00 52.88 281 GLY A N 1
ATOM 2280 C CA . GLY A 1 281 ? 35.781 -33.594 -9.360 1.00 52.88 281 GLY A CA 1
ATOM 2281 C C . GLY A 1 281 ? 36.383 -34.211 -8.089 1.00 52.88 281 GLY A C 1
ATOM 2282 O O . GLY A 1 281 ? 37.0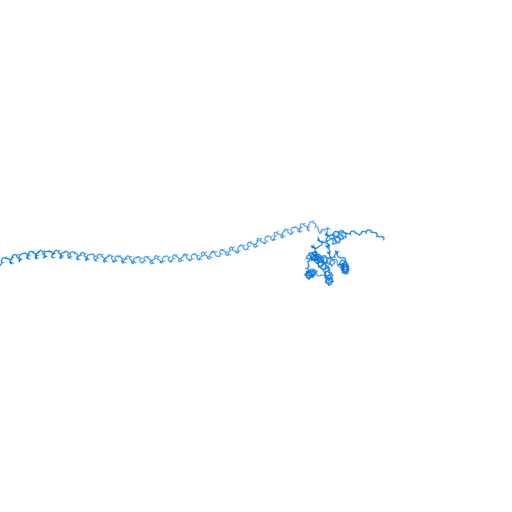71 -33.506 -7.354 1.00 52.88 281 GLY A O 1
ATOM 2283 N N . THR A 1 282 ? 36.137 -35.493 -7.799 1.00 50.12 282 THR A N 1
ATOM 2284 C CA . THR A 1 282 ? 36.792 -36.221 -6.687 1.00 50.12 282 THR A CA 1
ATOM 2285 C C . THR A 1 282 ? 37.724 -37.352 -7.129 1.00 50.12 282 THR A C 1
ATOM 2287 O O . THR A 1 282 ? 38.459 -37.860 -6.286 1.00 50.12 282 THR A O 1
ATOM 2290 N N . GLU A 1 283 ? 37.772 -37.715 -8.417 1.00 48.47 283 GLU A N 1
ATOM 2291 C CA . GLU A 1 283 ? 38.521 -38.904 -8.872 1.00 48.47 283 GLU A CA 1
ATOM 2292 C C . GLU A 1 283 ? 39.891 -38.603 -9.513 1.00 48.47 283 GLU A C 1
ATOM 2294 O O . GLU A 1 283 ? 40.778 -39.450 -9.469 1.00 48.47 283 GLU A O 1
ATOM 2299 N N . GLU A 1 284 ? 40.160 -37.386 -9.996 1.00 47.72 284 GLU A N 1
ATOM 2300 C CA . GLU A 1 284 ? 41.440 -37.075 -10.672 1.00 47.72 284 GLU A CA 1
ATOM 2301 C C . GLU A 1 284 ? 42.646 -36.874 -9.720 1.00 47.72 284 GLU A C 1
ATOM 2303 O O . GLU A 1 284 ? 43.743 -36.539 -10.156 1.00 47.72 284 GLU A O 1
ATOM 2308 N N . GLY A 1 285 ? 42.483 -37.098 -8.410 1.00 46.59 285 GLY A N 1
ATOM 2309 C CA . GLY A 1 285 ? 43.550 -36.951 -7.409 1.00 46.59 285 GLY A CA 1
ATOM 2310 C C . GLY A 1 285 ? 44.250 -38.243 -6.968 1.00 46.59 285 GLY A C 1
ATOM 2311 O O . GLY A 1 285 ? 45.108 -38.167 -6.088 1.00 46.59 285 GLY A O 1
ATOM 2312 N N . GLN A 1 286 ? 43.882 -39.421 -7.492 1.00 43.91 286 GLN A N 1
ATOM 2313 C CA . GLN A 1 286 ? 44.422 -40.705 -7.002 1.00 43.91 286 GLN A CA 1
ATOM 2314 C C . GLN A 1 286 ? 45.097 -41.608 -8.045 1.00 43.91 286 GLN A C 1
ATOM 2316 O O . GLN A 1 286 ? 45.712 -42.591 -7.637 1.00 43.91 286 GLN A O 1
ATOM 2321 N N . GLU A 1 287 ? 45.089 -41.281 -9.340 1.00 44.25 287 GLU A N 1
ATOM 2322 C CA . GLU A 1 287 ? 45.728 -42.143 -10.357 1.00 44.25 287 GLU A CA 1
ATOM 2323 C C . GLU A 1 287 ? 47.147 -41.723 -10.784 1.00 44.25 287 GLU A C 1
ATOM 2325 O O . GLU A 1 287 ? 47.824 -42.486 -11.468 1.00 44.25 287 GLU A O 1
ATOM 2330 N N . GLU A 1 288 ? 47.690 -40.599 -10.303 1.00 45.28 288 GLU A N 1
ATOM 2331 C CA . GLU A 1 288 ? 49.106 -40.250 -10.519 1.00 45.28 288 GLU A CA 1
ATOM 2332 C C . GLU A 1 288 ? 49.997 -40.705 -9.353 1.00 45.28 288 GLU A C 1
ATOM 2334 O O . GLU A 1 288 ? 50.613 -39.912 -8.643 1.00 45.28 288 GLU A O 1
ATOM 2339 N N . SER A 1 289 ? 50.074 -42.016 -9.128 1.00 43.53 289 SER A N 1
ATOM 2340 C CA . SER A 1 289 ? 51.200 -42.591 -8.382 1.00 43.53 289 SER A CA 1
ATOM 2341 C C . SER A 1 289 ? 51.500 -44.034 -8.785 1.00 43.53 289 SER A C 1
ATOM 2343 O O . SER A 1 289 ? 51.437 -44.934 -7.959 1.00 43.53 289 SER A O 1
ATOM 2345 N N . GLU A 1 290 ? 51.923 -44.250 -10.034 1.00 40.09 290 GLU A N 1
ATOM 2346 C CA . GLU A 1 290 ? 52.810 -45.375 -10.365 1.00 40.09 290 GLU A CA 1
ATOM 2347 C C . GLU A 1 290 ? 53.943 -44.928 -11.315 1.00 40.09 290 GLU A C 1
ATOM 2349 O O . GLU A 1 290 ? 53.709 -44.102 -12.199 1.00 40.09 290 GLU A O 1
ATOM 2354 N N . PRO A 1 291 ? 55.195 -45.382 -11.091 1.00 44.25 291 PRO A N 1
ATOM 2355 C CA . PRO A 1 291 ? 56.392 -44.688 -11.552 1.00 44.25 291 PRO A CA 1
ATOM 2356 C C . PRO A 1 291 ? 56.937 -45.181 -12.902 1.00 44.25 291 PRO A C 1
ATOM 2358 O O . PRO A 1 291 ? 56.698 -46.304 -13.340 1.00 44.25 291 PRO A O 1
ATOM 2361 N N . GLU A 1 292 ? 57.738 -44.297 -13.498 1.00 51.09 292 GLU A N 1
ATOM 2362 C CA . GLU A 1 292 ? 58.590 -44.433 -14.682 1.00 51.09 292 GLU A CA 1
ATOM 2363 C C . GLU A 1 292 ? 59.147 -45.844 -14.963 1.00 51.09 292 GLU A C 1
ATOM 2365 O O . GLU A 1 292 ? 59.844 -46.442 -14.141 1.00 51.09 292 GLU A O 1
ATOM 2370 N N . GLN A 1 293 ? 58.991 -46.296 -16.212 1.00 40.91 293 GLN A N 1
ATOM 2371 C CA . GLN A 1 293 ? 59.969 -47.167 -16.867 1.00 40.91 293 GLN A CA 1
ATOM 2372 C C . GLN A 1 293 ? 60.439 -46.507 -18.168 1.00 40.91 293 GLN A C 1
ATOM 2374 O O . GLN A 1 293 ? 59.690 -46.370 -19.134 1.00 40.91 293 GLN A O 1
ATOM 2379 N N . GLN A 1 294 ? 61.698 -46.063 -18.145 1.00 46.50 294 GLN A N 1
ATOM 2380 C CA . GLN A 1 294 ? 62.471 -45.590 -19.294 1.00 46.50 294 GLN A CA 1
ATOM 2381 C C . GLN A 1 294 ? 62.616 -46.705 -20.346 1.00 46.50 294 GLN A C 1
ATOM 2383 O O . GLN A 1 294 ? 62.846 -47.855 -19.960 1.00 46.50 294 GLN A O 1
ATOM 2388 N N . PRO A 1 295 ? 62.558 -46.407 -21.659 1.00 45.69 295 PRO A N 1
ATOM 2389 C CA . PRO A 1 295 ? 63.028 -47.342 -22.662 1.00 45.69 295 PRO A CA 1
ATOM 2390 C C . PRO A 1 295 ? 64.551 -47.225 -22.787 1.00 45.69 295 PRO A C 1
ATOM 2392 O O . PRO A 1 295 ? 65.096 -46.149 -23.036 1.00 45.69 295 PRO A O 1
ATOM 2395 N N . ASP A 1 296 ? 65.191 -48.367 -22.569 1.00 46.91 296 ASP A N 1
ATOM 2396 C CA . ASP A 1 296 ? 66.614 -48.632 -22.737 1.00 46.91 296 ASP A CA 1
ATOM 2397 C C . ASP A 1 296 ? 67.025 -48.554 -24.220 1.00 46.91 296 ASP A C 1
ATOM 2399 O O . ASP A 1 296 ? 66.225 -48.786 -25.133 1.00 46.91 296 ASP A O 1
ATOM 2403 N N . ASP A 1 297 ? 68.290 -48.210 -24.419 1.00 48.31 297 ASP A N 1
ATOM 2404 C CA . ASP A 1 297 ? 68.965 -47.931 -25.684 1.00 48.31 297 ASP A CA 1
ATOM 2405 C C . ASP A 1 297 ? 69.002 -49.098 -26.704 1.00 48.31 297 ASP A C 1
ATOM 2407 O O . ASP A 1 297 ? 68.914 -50.278 -26.368 1.00 48.31 297 ASP A O 1
ATOM 2411 N N . ALA A 1 298 ? 69.344 -48.707 -27.943 1.00 47.09 298 ALA A N 1
ATOM 2412 C CA . ALA A 1 298 ? 70.129 -49.444 -28.952 1.00 47.09 298 ALA A CA 1
ATOM 2413 C C . ALA A 1 298 ? 69.391 -50.332 -29.984 1.00 47.09 298 ALA A C 1
ATOM 2415 O O . ALA A 1 298 ? 69.031 -51.475 -29.715 1.00 47.09 298 ALA A O 1
ATOM 2416 N N . GLN A 1 299 ? 69.315 -49.877 -31.244 1.00 43.31 299 GLN A N 1
ATOM 2417 C CA . GLN A 1 299 ? 70.334 -50.070 -32.305 1.00 43.31 299 GLN A CA 1
ATOM 2418 C C . GLN A 1 299 ? 69.884 -49.448 -33.634 1.00 43.31 299 GLN A C 1
ATOM 2420 O O . GLN A 1 299 ? 68.698 -49.601 -33.997 1.00 43.31 299 GLN A O 1
#

Organism: NCBI:txid1945634

pLDDT: mean 80.83, std 15.08, range [37.09, 96.06]